Protein AF-A0A962TE41-F1 (afdb_monomer_lite)

Sequence (209 aa):
MGKATGTRRARGFAKTLLVVSLLAGAGLYFVIEHTVWKLAQQHRLEARQAVVTELVFESLYGVMRAGGGADVLHNTILRLEERLRDHSLYVVRGNALVEQYGDLAHSGHYRSEPEVSRALREGVGSTGWRADGLRRSVLPVRFRGDCLGCHTHAVAGEVAAVIVTEQHVKRPQHGLADSTLLIYLYCLPVASLLLYLAYRLGAARRGER

Foldseek 3Di:
DPPPPVVVVLVVVLVVLLVVLVVVLVVVLVVCCVPVLVVVCVVVVVVVVVVLVVVLVVQLVVCVVVVHDPVSSVVSQVVSCVVVVQKDKDKWFAPLCCVVPNTDPVRPVVCPPPQQVCCRPVVDKDWDADPPQKTKIKHFDFDDPVNCVPSVSHDGRHGGIIMIMIGRDDPPPDDPSVVVSCCSVPVSSVVSVVVSVVVVVVVVVVVVD

pLDDT: mean 76.05, std 13.17, range [40.72, 93.25]

Radius of gyration: 30.12 Å; chains: 1; bounding box: 68×37×86 Å

Secondary structure (DSSP, 8-state):
--SHHHHHHHHHHHHHHHHHHHHHHHHHHHHHHHHHHHHHHHHHHHHHHHHHHHHHHHHHHHHHHTT--HHHHHHHHHHHHHHTTTEEEEEEEPHHHHHHH---TTTGGGGGSHHHHHHHHH---EEEE-GGGEEEEEEEEE--GGGGGT-TT--TTSEEEEEEEEEE-PPP-SSSHHHHHHHHHHHHHHHHHHHHHHHHHHHHHTT--

Structure (mmCIF, N/CA/C/O backbone):
data_AF-A0A962TE41-F1
#
_entry.id   AF-A0A962TE41-F1
#
loop_
_atom_site.group_PDB
_atom_site.id
_atom_site.type_symbol
_atom_site.label_atom_id
_atom_site.label_alt_id
_atom_site.label_comp_id
_atom_site.label_asym_id
_atom_site.label_entity_id
_atom_site.label_seq_id
_atom_site.pdbx_PDB_ins_code
_atom_site.Cartn_x
_atom_site.Cartn_y
_atom_site.Cartn_z
_atom_site.occupancy
_atom_site.B_iso_or_equiv
_atom_site.auth_seq_id
_atom_site.auth_comp_id
_atom_site.auth_asym_id
_atom_site.auth_atom_id
_atom_site.pdbx_PDB_model_num
ATOM 1 N N . MET A 1 1 ? 47.603 3.654 -63.426 1.00 40.72 1 MET A N 1
ATOM 2 C CA . MET A 1 1 ? 46.846 2.637 -62.655 1.00 40.72 1 MET A CA 1
ATOM 3 C C . MET A 1 1 ? 47.025 2.896 -61.160 1.00 40.72 1 MET A C 1
ATOM 5 O O . MET A 1 1 ? 48.153 2.850 -60.706 1.00 40.72 1 MET A O 1
ATOM 9 N N . GLY A 1 2 ? 45.971 3.223 -60.397 1.00 44.12 2 GLY A N 1
ATOM 10 C CA . GLY A 1 2 ? 46.121 3.521 -58.952 1.00 44.12 2 GLY A CA 1
ATOM 11 C C . GLY A 1 2 ? 44.840 3.820 -58.152 1.00 44.12 2 GLY A C 1
ATOM 12 O O . GLY A 1 2 ? 44.886 3.884 -56.930 1.00 44.12 2 GLY A O 1
ATOM 13 N N . LYS A 1 3 ? 43.669 3.958 -58.796 1.00 45.56 3 LYS A N 1
ATOM 14 C CA . LYS A 1 3 ? 42.399 4.311 -58.118 1.00 45.56 3 LYS A CA 1
ATOM 15 C C . LYS A 1 3 ? 41.620 3.119 -57.519 1.00 45.56 3 LYS A C 1
ATOM 17 O O . LYS A 1 3 ? 40.664 3.322 -56.773 1.00 45.56 3 LYS A O 1
ATOM 22 N N . ALA A 1 4 ? 42.003 1.871 -57.810 1.00 45.00 4 ALA A N 1
ATOM 23 C CA . ALA A 1 4 ? 41.209 0.685 -57.450 1.00 45.00 4 ALA A CA 1
ATOM 24 C C . ALA A 1 4 ? 41.409 0.183 -56.002 1.00 45.00 4 ALA A C 1
ATOM 26 O O . ALA A 1 4 ? 40.532 -0.486 -55.454 1.00 45.00 4 ALA A O 1
ATOM 27 N N . THR A 1 5 ? 42.525 0.518 -55.349 1.00 46.53 5 THR A N 1
ATOM 28 C CA . THR A 1 5 ? 42.869 0.015 -54.004 1.00 46.53 5 THR A CA 1
ATOM 29 C C . THR A 1 5 ? 42.205 0.815 -52.877 1.00 46.53 5 THR A C 1
ATOM 31 O O . THR A 1 5 ? 41.786 0.233 -51.874 1.00 46.53 5 THR A O 1
ATOM 34 N N . GLY A 1 6 ? 42.000 2.125 -53.062 1.00 47.53 6 GLY A N 1
ATOM 35 C CA . GLY A 1 6 ? 41.346 2.990 -52.068 1.00 47.53 6 GLY A CA 1
ATOM 36 C C . GLY A 1 6 ? 39.865 2.660 -51.835 1.00 47.53 6 GLY A C 1
ATOM 37 O O . GLY A 1 6 ? 39.374 2.719 -50.708 1.00 47.53 6 GLY A O 1
ATOM 38 N N . THR A 1 7 ? 39.149 2.225 -52.876 1.00 52.66 7 THR A N 1
ATOM 39 C CA . THR A 1 7 ? 37.707 1.930 -52.791 1.00 52.66 7 THR A CA 1
ATOM 40 C C . THR A 1 7 ? 37.398 0.595 -52.104 1.00 52.66 7 THR A C 1
ATOM 42 O O . THR A 1 7 ? 36.365 0.488 -51.442 1.00 52.66 7 THR A O 1
ATOM 45 N N . ARG A 1 8 ? 38.285 -0.412 -52.193 1.00 53.31 8 ARG A N 1
ATOM 46 C CA . ARG A 1 8 ? 38.150 -1.680 -51.443 1.00 53.31 8 ARG A CA 1
ATOM 47 C C . ARG A 1 8 ? 38.417 -1.492 -49.950 1.00 53.31 8 ARG A C 1
ATOM 49 O O . ARG A 1 8 ? 37.643 -1.997 -49.139 1.00 53.31 8 ARG A O 1
ATOM 56 N N . ARG A 1 9 ? 39.442 -0.713 -49.587 1.00 56.84 9 ARG A N 1
ATOM 57 C CA . ARG A 1 9 ? 39.788 -0.427 -48.182 1.00 56.84 9 ARG A CA 1
ATOM 58 C C . ARG A 1 9 ? 38.701 0.407 -47.489 1.00 56.84 9 ARG A C 1
ATOM 60 O O . ARG A 1 9 ? 38.289 0.071 -46.385 1.00 56.84 9 ARG A O 1
ATOM 67 N N . ALA A 1 10 ? 38.140 1.398 -48.190 1.00 57.69 10 ALA A N 1
ATOM 68 C CA . ALA A 1 10 ? 37.010 2.197 -47.704 1.00 57.69 10 ALA A CA 1
ATOM 69 C C . ALA A 1 10 ? 35.702 1.391 -47.556 1.00 57.69 10 ALA A C 1
ATOM 71 O O . ALA A 1 10 ? 34.930 1.628 -46.632 1.00 57.69 10 ALA A O 1
ATOM 72 N N . ARG A 1 11 ? 35.444 0.411 -48.439 1.00 59.34 11 ARG A N 1
ATOM 73 C CA . ARG A 1 11 ? 34.283 -0.495 -48.325 1.00 59.34 11 ARG A CA 1
ATOM 74 C C . ARG A 1 11 ? 34.411 -1.472 -47.152 1.00 59.34 11 ARG A C 1
ATOM 76 O O . ARG A 1 11 ? 33.405 -1.750 -46.507 1.00 59.34 11 ARG A O 1
ATOM 83 N N . GLY A 1 12 ? 35.616 -1.974 -46.872 1.00 62.41 12 GLY A N 1
ATOM 84 C CA . GLY A 1 12 ? 35.883 -2.822 -45.704 1.00 62.41 12 GLY A CA 1
ATOM 85 C C . GLY A 1 12 ? 35.689 -2.067 -44.388 1.00 62.41 12 GLY A C 1
ATOM 86 O O . GLY A 1 12 ? 34.964 -2.537 -43.519 1.00 62.41 12 GLY A O 1
ATOM 87 N N . PHE A 1 13 ? 36.240 -0.853 -44.302 1.00 66.81 13 PHE A N 1
ATOM 88 C CA . PHE A 1 13 ? 36.135 0.003 -43.117 1.00 66.81 13 PHE A CA 1
ATOM 89 C C . PHE A 1 13 ? 34.692 0.455 -42.824 1.00 66.81 13 PHE A C 1
ATOM 91 O O . PHE A 1 13 ? 34.269 0.529 -41.672 1.00 66.81 13 PHE A O 1
ATOM 98 N N . ALA A 1 14 ? 33.899 0.704 -43.872 1.00 64.75 14 ALA A N 1
ATOM 99 C CA . ALA A 1 14 ? 32.483 1.040 -43.730 1.00 64.75 14 ALA A CA 1
ATOM 100 C C . ALA A 1 14 ? 31.652 -0.139 -43.202 1.00 64.75 14 ALA A C 1
ATOM 102 O O . ALA A 1 14 ? 30.803 0.048 -42.336 1.00 64.75 14 ALA A O 1
ATOM 103 N N . LYS A 1 15 ? 31.920 -1.362 -43.678 1.00 71.19 15 LYS A N 1
ATOM 104 C CA . LYS A 1 15 ? 31.248 -2.568 -43.172 1.00 71.19 15 LYS A CA 1
ATOM 105 C C . LYS A 1 15 ? 31.574 -2.817 -41.700 1.00 71.19 15 LYS A C 1
ATOM 107 O O . LYS A 1 15 ? 30.668 -3.122 -40.934 1.00 71.19 15 LYS A O 1
ATOM 112 N N . THR A 1 16 ? 32.831 -2.641 -41.292 1.00 73.31 16 THR A N 1
ATOM 113 C CA . THR A 1 16 ? 33.228 -2.809 -39.887 1.00 73.31 16 THR A CA 1
ATOM 114 C C . THR A 1 16 ? 32.598 -1.756 -38.980 1.00 73.31 16 THR A C 1
ATOM 116 O O . THR A 1 16 ? 32.091 -2.113 -37.925 1.00 73.31 16 THR A O 1
ATOM 119 N N . LEU A 1 17 ? 32.547 -0.485 -39.399 1.00 74.69 17 LEU A N 1
ATOM 120 C CA . LEU A 1 17 ? 31.883 0.579 -38.632 1.00 74.69 17 LEU A CA 1
ATOM 121 C C . LEU A 1 17 ? 30.385 0.315 -38.438 1.00 74.69 17 LEU A C 1
ATOM 123 O O . LEU A 1 17 ? 29.861 0.506 -37.343 1.00 74.69 17 LEU A O 1
ATOM 127 N N . LEU A 1 18 ? 29.708 -0.151 -39.488 1.00 72.62 18 LEU A N 1
ATOM 128 C CA . LEU A 1 18 ? 28.274 -0.428 -39.448 1.00 72.62 18 LEU A CA 1
ATOM 129 C C . LEU A 1 18 ? 27.972 -1.617 -38.520 1.00 72.62 18 LEU A C 1
ATOM 131 O O . LEU A 1 18 ? 27.087 -1.522 -37.674 1.00 72.62 18 LEU A O 1
ATOM 135 N N . VAL A 1 19 ? 28.762 -2.694 -38.604 1.00 76.06 19 VAL A N 1
ATOM 136 C CA . VAL A 1 19 ? 28.629 -3.867 -37.721 1.00 76.06 19 VAL A CA 1
ATOM 137 C C . VAL A 1 19 ? 28.934 -3.516 -36.263 1.00 76.06 19 VAL A C 1
ATOM 139 O O . VAL A 1 19 ? 28.179 -3.905 -35.378 1.00 76.06 19 VAL A O 1
ATOM 142 N N . VAL A 1 20 ? 29.991 -2.741 -35.997 1.00 77.88 20 VAL A N 1
ATOM 143 C CA . VAL A 1 20 ? 30.341 -2.305 -34.634 1.00 77.88 20 VAL A CA 1
ATOM 144 C C . VAL A 1 20 ? 29.239 -1.432 -34.033 1.00 77.88 20 VAL A C 1
ATOM 146 O O . VAL A 1 20 ? 28.875 -1.631 -32.878 1.00 77.88 20 VAL A O 1
ATOM 149 N N . SER A 1 21 ? 28.652 -0.518 -34.811 1.00 74.12 21 SER A N 1
ATOM 150 C CA . SER A 1 21 ? 27.530 0.306 -34.347 1.00 74.12 21 SER A CA 1
ATOM 151 C C . SER A 1 21 ? 26.280 -0.526 -34.041 1.00 74.12 21 SER A C 1
ATOM 153 O O . SER A 1 21 ? 25.578 -0.229 -33.077 1.00 74.12 21 SER A O 1
ATOM 155 N N . LEU A 1 22 ? 26.006 -1.565 -34.836 1.00 75.38 22 LEU A N 1
ATOM 156 C CA . LEU A 1 22 ? 24.888 -2.489 -34.618 1.00 75.38 22 LEU A CA 1
ATOM 157 C C . LEU A 1 22 ? 25.083 -3.317 -33.342 1.00 75.38 22 LEU A C 1
ATOM 159 O O . LEU A 1 22 ? 24.166 -3.423 -32.531 1.00 75.38 22 LEU A O 1
ATOM 163 N N . LEU A 1 23 ? 26.290 -3.848 -33.132 1.00 76.62 23 LEU A N 1
ATOM 164 C CA . LEU A 1 23 ? 26.637 -4.609 -31.930 1.00 76.62 23 LEU A CA 1
ATOM 165 C C . LEU A 1 23 ? 26.624 -3.734 -30.672 1.00 76.62 23 LEU A C 1
ATOM 167 O O . LEU A 1 23 ? 26.103 -4.158 -29.644 1.00 76.62 23 LEU A O 1
ATOM 171 N N . ALA A 1 24 ? 27.137 -2.504 -30.754 1.00 75.44 24 ALA A N 1
ATOM 172 C CA . ALA A 1 24 ? 27.083 -1.549 -29.652 1.00 75.44 24 ALA A CA 1
ATOM 173 C C . ALA A 1 24 ? 25.634 -1.177 -29.293 1.00 75.44 24 ALA A C 1
ATOM 175 O O . ALA A 1 24 ? 25.290 -1.133 -28.114 1.00 75.44 24 ALA A O 1
ATOM 176 N N . GLY A 1 25 ? 24.769 -0.979 -30.296 1.00 73.75 25 GLY A N 1
ATOM 177 C CA . GLY A 1 25 ? 23.338 -0.743 -30.089 1.00 73.75 25 GLY A CA 1
ATOM 178 C C . GLY A 1 25 ? 22.631 -1.930 -29.430 1.00 73.75 25 GLY A C 1
ATOM 179 O O . GLY A 1 25 ? 21.900 -1.743 -28.460 1.00 73.75 25 GLY A O 1
ATOM 180 N N . ALA A 1 26 ? 22.898 -3.155 -29.896 1.00 74.00 26 ALA A N 1
ATOM 181 C CA . ALA A 1 26 ? 22.327 -4.375 -29.322 1.00 74.00 26 ALA A CA 1
ATOM 182 C C . ALA A 1 26 ? 22.797 -4.625 -27.876 1.00 74.00 26 ALA A C 1
ATOM 184 O O . ALA A 1 26 ? 21.997 -4.985 -27.015 1.00 74.00 26 ALA A O 1
ATOM 185 N N . GLY A 1 27 ? 24.081 -4.390 -27.588 1.00 75.38 27 GLY A N 1
ATOM 186 C CA . GLY A 1 27 ? 24.627 -4.502 -26.236 1.00 75.38 27 GLY A CA 1
ATOM 187 C C . GLY A 1 27 ? 24.028 -3.468 -25.281 1.00 75.38 27 GLY A C 1
ATOM 188 O O . GLY A 1 27 ? 23.599 -3.817 -24.183 1.00 75.38 27 GLY A O 1
ATOM 189 N N . LEU A 1 28 ? 23.931 -2.208 -25.716 1.00 71.56 28 LEU A N 1
ATOM 190 C CA . LEU A 1 28 ? 23.313 -1.146 -24.922 1.00 71.56 28 LEU A CA 1
ATOM 191 C C . LEU A 1 28 ? 21.826 -1.428 -24.664 1.00 71.56 28 LEU A C 1
ATOM 193 O O . LEU A 1 28 ? 21.359 -1.225 -23.546 1.00 71.56 28 LEU A O 1
ATOM 197 N N . TYR A 1 29 ? 21.104 -1.952 -25.660 1.00 72.38 29 TYR A N 1
ATOM 198 C CA . TYR A 1 29 ? 19.720 -2.399 -25.500 1.00 72.38 29 TYR A CA 1
ATOM 199 C C . TYR A 1 29 ? 19.590 -3.444 -24.394 1.00 72.38 29 TYR A C 1
ATOM 201 O O . TYR A 1 29 ? 18.790 -3.259 -23.480 1.00 72.38 29 TYR A O 1
ATOM 209 N N . PHE A 1 30 ? 20.414 -4.493 -24.434 1.00 73.06 30 PHE A N 1
ATOM 210 C CA . PHE A 1 30 ? 20.352 -5.567 -23.447 1.00 73.06 30 PHE A CA 1
ATOM 211 C C . PHE A 1 30 ? 20.626 -5.051 -22.028 1.00 73.06 30 PHE A C 1
ATOM 213 O O . PHE A 1 30 ? 19.952 -5.433 -21.072 1.00 73.06 30 PHE A O 1
ATOM 220 N N . VAL A 1 31 ? 21.582 -4.126 -21.888 1.00 72.50 31 VAL A N 1
ATOM 221 C CA . VAL A 1 31 ? 21.878 -3.483 -20.603 1.00 72.50 31 VAL A CA 1
ATOM 222 C C . VAL A 1 31 ? 20.685 -2.657 -20.123 1.00 72.50 31 VAL A C 1
ATOM 224 O O . VAL A 1 31 ? 20.253 -2.850 -18.987 1.00 72.50 31 VAL A O 1
ATOM 227 N N . ILE A 1 32 ? 20.127 -1.783 -20.968 1.00 67.50 32 ILE A N 1
ATOM 228 C CA . ILE A 1 32 ? 18.990 -0.914 -20.624 1.00 67.50 32 ILE A CA 1
ATOM 229 C C . ILE A 1 32 ? 17.763 -1.748 -20.258 1.00 67.50 32 ILE A C 1
ATOM 231 O O . ILE A 1 32 ? 17.154 -1.506 -19.218 1.00 67.50 32 ILE A O 1
ATOM 235 N N . GLU A 1 33 ? 17.420 -2.750 -21.066 1.00 66.06 33 GLU A N 1
ATOM 236 C CA . GLU A 1 33 ? 16.305 -3.650 -20.788 1.00 66.06 33 GLU A CA 1
ATOM 237 C C . GLU A 1 33 ? 16.501 -4.338 -19.434 1.00 66.06 33 GLU A C 1
ATOM 239 O O . GLU A 1 33 ? 15.595 -4.343 -18.610 1.00 66.06 33 GLU A O 1
ATOM 244 N N . HIS A 1 34 ? 17.696 -4.848 -19.138 1.00 66.75 34 HIS A N 1
ATOM 245 C CA . HIS A 1 34 ? 17.905 -5.595 -17.903 1.00 66.75 34 HIS A CA 1
ATOM 246 C C . HIS A 1 34 ? 17.977 -4.720 -16.641 1.00 66.75 34 HIS A C 1
ATOM 248 O O . HIS A 1 34 ? 17.515 -5.139 -15.576 1.00 66.75 34 HIS A O 1
ATOM 254 N N . THR A 1 35 ? 18.562 -3.521 -16.727 1.00 61.75 35 THR A N 1
ATOM 255 C CA . THR A 1 35 ? 18.761 -2.637 -15.560 1.00 61.75 35 THR A CA 1
ATOM 256 C C . THR A 1 35 ? 17.615 -1.656 -15.362 1.00 61.75 35 THR A C 1
ATOM 258 O O . THR A 1 35 ? 17.072 -1.572 -14.259 1.00 61.75 35 THR A O 1
ATOM 261 N N . VAL A 1 36 ? 17.195 -0.947 -16.411 1.00 63.81 36 VAL A N 1
ATOM 262 C CA . VAL A 1 36 ? 16.147 0.078 -16.305 1.00 63.81 36 VAL A CA 1
ATOM 263 C C . VAL A 1 36 ? 14.784 -0.562 -16.060 1.00 63.81 36 VAL A C 1
ATOM 265 O O . VAL A 1 36 ? 14.004 -0.020 -15.281 1.00 63.81 36 VAL A O 1
ATOM 268 N N . TRP A 1 37 ? 14.494 -1.736 -16.632 1.00 61.25 37 TRP A N 1
ATOM 269 C CA . TRP A 1 37 ? 13.221 -2.425 -16.384 1.00 61.25 37 TRP A CA 1
ATOM 270 C C . TRP A 1 37 ? 13.064 -2.838 -14.921 1.00 61.25 37 TRP A C 1
ATOM 272 O O . TRP A 1 37 ? 12.020 -2.569 -14.328 1.00 61.25 37 TRP A O 1
ATOM 282 N N . LYS A 1 38 ? 14.108 -3.426 -14.319 1.00 61.81 38 LYS A N 1
ATOM 283 C CA . LYS A 1 38 ? 14.080 -3.838 -12.908 1.00 61.81 38 LYS A CA 1
ATOM 284 C C . LYS A 1 38 ? 13.863 -2.638 -11.991 1.00 61.81 38 LYS A C 1
ATOM 286 O O . LYS A 1 38 ? 12.942 -2.656 -11.177 1.00 61.81 38 LYS A O 1
ATOM 291 N N . LEU A 1 39 ? 14.648 -1.578 -12.180 1.00 60.59 39 LEU A N 1
ATOM 292 C CA . LEU A 1 39 ? 14.620 -0.407 -11.304 1.00 60.59 39 LEU A CA 1
ATOM 293 C C . LEU A 1 39 ? 13.343 0.433 -11.482 1.00 60.59 39 LEU A C 1
ATOM 295 O O . LEU A 1 39 ? 12.714 0.842 -10.506 1.00 60.59 39 LEU A O 1
ATOM 299 N N . ALA A 1 40 ? 12.913 0.664 -12.728 1.00 60.12 40 ALA A N 1
ATOM 300 C CA . ALA A 1 40 ? 11.731 1.477 -13.014 1.00 60.12 40 ALA A CA 1
ATOM 301 C C . ALA A 1 40 ? 10.423 0.774 -12.624 1.00 60.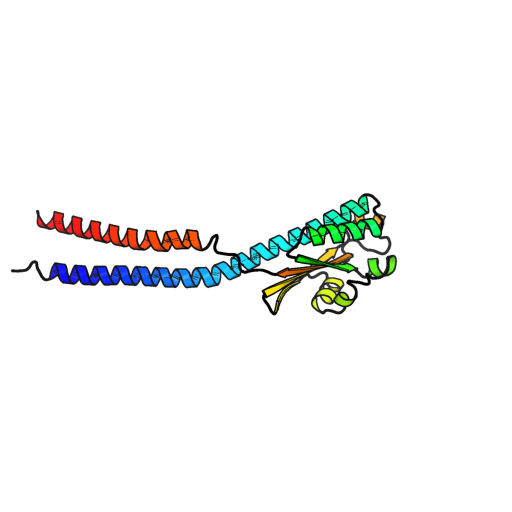12 40 ALA A C 1
ATOM 303 O O . ALA A 1 40 ? 9.473 1.447 -12.221 1.00 60.12 40 ALA A O 1
ATOM 304 N N . GLN A 1 41 ? 10.357 -0.560 -12.726 1.00 61.84 41 GLN A N 1
ATOM 305 C CA . GLN A 1 41 ? 9.224 -1.333 -12.213 1.00 61.84 41 GLN A CA 1
ATOM 306 C C . GLN A 1 41 ? 9.169 -1.269 -10.690 1.00 61.84 41 GLN A C 1
ATOM 308 O O . GLN A 1 41 ? 8.120 -0.935 -10.150 1.00 61.84 41 GLN A O 1
ATOM 313 N N . GLN A 1 42 ? 10.282 -1.523 -9.998 1.00 60.06 42 GLN A N 1
ATOM 314 C CA . GLN A 1 42 ? 10.316 -1.526 -8.533 1.00 60.06 42 GLN A CA 1
ATOM 315 C C . GLN A 1 42 ? 9.818 -0.196 -7.952 1.00 60.06 42 GLN A C 1
ATOM 317 O O . GLN A 1 42 ? 8.815 -0.187 -7.239 1.00 60.06 42 GLN A O 1
ATOM 322 N N . HIS A 1 43 ? 10.398 0.936 -8.360 1.00 59.69 43 HIS A N 1
ATOM 323 C CA . HIS A 1 43 ? 10.015 2.239 -7.805 1.00 59.69 43 HIS A CA 1
ATOM 324 C C . HIS A 1 43 ? 8.583 2.668 -8.151 1.00 59.69 43 HIS A C 1
ATOM 326 O O . HIS A 1 43 ? 7.856 3.166 -7.290 1.00 59.69 43 HIS A O 1
ATOM 332 N N . ARG A 1 44 ? 8.131 2.465 -9.399 1.00 61.03 44 ARG A N 1
ATOM 333 C CA . ARG A 1 44 ? 6.757 2.835 -9.793 1.00 61.03 44 ARG A CA 1
ATOM 334 C C . ARG A 1 44 ? 5.711 1.996 -9.075 1.00 61.03 44 ARG A C 1
ATOM 336 O O . ARG A 1 44 ? 4.627 2.494 -8.778 1.00 61.03 44 ARG A O 1
ATOM 343 N N . LEU A 1 45 ? 6.014 0.728 -8.826 1.00 61.56 45 LEU A N 1
ATOM 344 C CA . LEU A 1 45 ? 5.091 -0.184 -8.174 1.00 61.56 45 LEU A CA 1
ATOM 345 C C . LEU A 1 45 ? 5.078 0.010 -6.646 1.00 61.56 45 LEU A C 1
ATOM 347 O O . LEU A 1 45 ? 4.030 -0.169 -6.033 1.00 6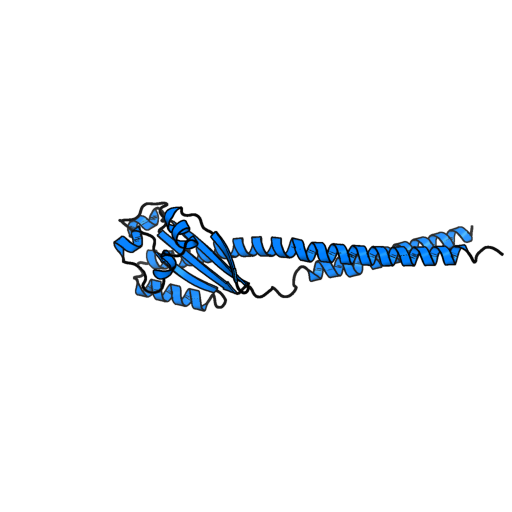1.56 45 LEU A O 1
ATOM 351 N N . GLU A 1 46 ? 6.196 0.379 -6.011 1.00 62.66 46 GLU A N 1
ATOM 352 C CA . GLU A 1 46 ? 6.245 0.774 -4.587 1.00 62.66 46 GLU A CA 1
ATOM 353 C C . GLU A 1 46 ? 5.409 2.029 -4.330 1.00 62.66 46 GLU A C 1
ATOM 355 O O . GLU A 1 46 ? 4.513 2.011 -3.487 1.00 62.66 46 GLU A O 1
ATOM 360 N N . ALA A 1 47 ? 5.623 3.081 -5.127 1.00 64.12 47 ALA A N 1
ATOM 361 C CA . ALA A 1 47 ? 4.873 4.327 -4.998 1.00 64.12 47 ALA A CA 1
ATOM 362 C C . ALA A 1 47 ? 3.364 4.118 -5.209 1.00 64.12 47 ALA A C 1
ATOM 364 O O . ALA A 1 47 ? 2.550 4.654 -4.461 1.00 64.12 47 ALA A O 1
ATOM 365 N N . ARG A 1 48 ? 2.970 3.298 -6.194 1.00 68.19 48 ARG A N 1
ATOM 366 C CA . ARG A 1 48 ? 1.552 2.991 -6.442 1.00 68.19 48 ARG A CA 1
ATOM 367 C C . ARG A 1 48 ? 0.889 2.262 -5.280 1.00 68.19 48 ARG A C 1
ATOM 369 O O . ARG A 1 48 ? -0.263 2.551 -4.987 1.00 68.19 48 ARG A O 1
ATOM 376 N N . GLN A 1 49 ? 1.581 1.335 -4.625 1.00 69.06 49 GLN A N 1
ATOM 377 C CA . GLN A 1 49 ? 0.972 0.561 -3.545 1.00 69.06 49 GLN A CA 1
ATOM 378 C C . GLN A 1 49 ? 0.802 1.363 -2.263 1.00 69.06 49 GLN A C 1
ATOM 380 O O . GLN A 1 49 ? -0.257 1.268 -1.656 1.00 69.06 49 GLN A O 1
ATOM 385 N N . ALA A 1 50 ? 1.773 2.207 -1.905 1.00 71.56 50 ALA A N 1
ATOM 386 C CA . ALA A 1 50 ? 1.597 3.141 -0.796 1.00 71.56 50 ALA A CA 1
ATOM 387 C C . ALA A 1 50 ? 0.363 4.038 -1.017 1.00 71.56 50 ALA A C 1
ATOM 389 O O . ALA A 1 50 ? -0.447 4.209 -0.113 1.00 71.56 50 ALA A O 1
ATOM 390 N N . VAL A 1 51 ? 0.165 4.522 -2.250 1.00 76.81 51 VAL A N 1
ATOM 391 C CA . VAL A 1 51 ? -1.018 5.312 -2.629 1.00 76.81 51 VAL A CA 1
ATOM 392 C C . VAL A 1 51 ? -2.314 4.497 -2.546 1.00 76.81 51 VAL A C 1
ATOM 394 O O . VAL A 1 51 ? -3.323 5.018 -2.083 1.00 76.81 51 VAL A O 1
ATOM 397 N N . VAL A 1 52 ? -2.314 3.228 -2.969 1.00 78.62 52 VAL A N 1
ATOM 398 C CA . VAL A 1 52 ? -3.499 2.355 -2.857 1.00 78.62 52 VAL A CA 1
ATOM 399 C C . VAL A 1 52 ? -3.852 2.098 -1.395 1.00 78.62 52 VAL A C 1
ATOM 401 O O . VAL A 1 52 ? -5.017 2.211 -1.028 1.00 78.62 52 VAL A O 1
ATOM 404 N N . THR A 1 53 ? -2.868 1.790 -0.552 1.00 75.75 53 THR A N 1
ATOM 405 C CA . THR A 1 53 ? -3.072 1.603 0.889 1.00 75.75 53 THR A CA 1
ATOM 406 C C . THR A 1 53 ? -3.638 2.859 1.537 1.00 75.75 53 THR A C 1
ATOM 408 O O . THR A 1 53 ? -4.604 2.760 2.292 1.00 75.75 53 THR A O 1
ATOM 411 N N . GLU A 1 54 ? -3.090 4.028 1.205 1.00 81.69 54 GLU A N 1
ATOM 412 C CA . GLU A 1 54 ? -3.594 5.308 1.703 1.00 81.69 54 GLU A CA 1
ATOM 413 C C . GLU A 1 54 ? -5.037 5.553 1.250 1.00 81.69 54 GLU A C 1
ATOM 415 O O . GLU A 1 54 ? -5.892 5.904 2.054 1.00 81.69 54 GLU A O 1
ATOM 420 N N . LEU A 1 55 ? -5.352 5.282 -0.020 1.00 85.00 55 LEU A N 1
ATOM 421 C CA . LEU A 1 55 ? -6.708 5.421 -0.551 1.00 85.00 55 LEU A CA 1
ATOM 422 C C . LEU A 1 55 ? -7.705 4.485 0.147 1.00 85.00 55 LEU A C 1
ATOM 424 O O . LEU A 1 55 ? -8.826 4.893 0.452 1.00 85.00 55 LEU A O 1
ATOM 428 N N . VAL A 1 56 ? -7.307 3.235 0.402 1.00 84.38 56 VAL A N 1
ATOM 429 C CA . VAL A 1 56 ? -8.114 2.274 1.166 1.00 84.38 56 VAL A CA 1
ATOM 430 C C . VAL A 1 56 ? -8.352 2.814 2.571 1.00 84.38 56 VAL A C 1
ATOM 432 O O . VAL A 1 56 ? -9.496 2.850 3.021 1.00 84.38 56 VAL A O 1
ATOM 435 N N . PHE A 1 57 ? -7.301 3.275 3.250 1.00 83.81 57 PHE A N 1
ATOM 436 C CA . PHE A 1 57 ? -7.426 3.836 4.587 1.00 83.81 57 PHE A CA 1
ATOM 437 C C . PHE A 1 57 ? -8.352 5.054 4.615 1.00 83.81 57 PHE A C 1
ATOM 439 O O . PHE A 1 57 ? -9.276 5.076 5.422 1.00 83.81 57 PHE A O 1
ATOM 446 N N . GLU A 1 58 ? -8.174 6.019 3.713 1.00 87.38 58 GLU A N 1
ATOM 447 C CA . GLU A 1 58 ? -9.020 7.213 3.631 1.00 87.38 58 GLU A CA 1
ATOM 448 C C . GLU A 1 58 ? -10.481 6.873 3.318 1.00 87.38 58 GLU A C 1
ATOM 450 O O . GLU A 1 58 ? -11.397 7.448 3.908 1.00 87.38 58 GLU A O 1
ATOM 455 N N . SER A 1 59 ? -10.729 5.880 2.459 1.00 88.31 59 SER A N 1
ATOM 456 C CA . SER A 1 59 ? -12.087 5.404 2.182 1.00 88.31 59 SER A CA 1
ATOM 457 C C . SER A 1 59 ? -12.746 4.807 3.427 1.00 88.31 59 SER A C 1
ATOM 459 O O . SER A 1 59 ? -13.910 5.095 3.708 1.00 88.31 59 SER A O 1
ATOM 461 N N . LEU A 1 60 ? -12.026 3.967 4.174 1.00 85.50 60 LEU A N 1
ATOM 462 C CA . LEU A 1 60 ? -12.537 3.356 5.403 1.00 85.50 60 LEU A CA 1
ATOM 463 C C . LEU A 1 60 ? -12.713 4.405 6.505 1.00 85.50 60 LEU A C 1
ATOM 465 O O . LEU A 1 60 ? -13.726 4.416 7.203 1.00 85.50 60 LEU A O 1
ATOM 469 N N . TYR A 1 61 ? -11.760 5.326 6.625 1.00 86.12 61 TYR A N 1
ATOM 470 C CA . TYR A 1 61 ? -11.809 6.442 7.556 1.00 86.12 61 TYR A CA 1
ATOM 471 C C . TYR A 1 61 ? -13.014 7.348 7.302 1.00 86.12 61 TYR A C 1
ATOM 473 O O . TYR A 1 61 ? -13.718 7.689 8.249 1.00 86.12 61 TYR A O 1
ATOM 481 N N . GLY A 1 62 ? -13.304 7.685 6.043 1.00 88.44 62 GLY A N 1
ATOM 482 C CA . GLY A 1 62 ? -14.478 8.477 5.679 1.00 88.44 62 GLY A CA 1
ATOM 483 C C . GLY A 1 62 ? -15.790 7.818 6.114 1.00 88.44 62 GLY A C 1
ATOM 484 O O . GLY A 1 62 ? -16.658 8.484 6.677 1.00 88.44 62 GLY A O 1
ATOM 485 N N . VAL A 1 63 ? -15.905 6.497 5.937 1.00 88.44 63 VAL A N 1
ATOM 486 C CA . VAL A 1 63 ? -17.064 5.719 6.407 1.00 88.44 63 VAL A CA 1
ATOM 487 C C . VAL A 1 63 ? -17.178 5.753 7.932 1.00 88.44 63 VAL A C 1
ATOM 489 O O . VAL A 1 63 ? -18.260 6.011 8.455 1.00 88.44 63 VAL A O 1
ATOM 492 N N . MET A 1 64 ? -16.073 5.543 8.651 1.00 85.75 64 MET A N 1
ATOM 493 C CA . MET A 1 64 ? -16.063 5.580 10.119 1.00 85.75 64 MET A CA 1
ATOM 494 C C . MET A 1 64 ? -16.400 6.974 10.659 1.00 85.75 64 MET A C 1
ATOM 496 O O . MET A 1 64 ? -17.196 7.099 11.584 1.00 85.75 64 MET A O 1
ATOM 500 N N . ARG A 1 65 ? -15.860 8.036 10.047 1.00 85.31 65 ARG A N 1
ATOM 501 C CA . ARG A 1 65 ? -16.140 9.427 10.433 1.00 85.31 65 ARG A CA 1
ATOM 502 C C . ARG A 1 65 ? -17.602 9.816 10.199 1.00 85.31 65 ARG A C 1
ATOM 504 O O . ARG A 1 65 ? -18.127 10.650 10.928 1.00 85.31 65 ARG A O 1
ATOM 511 N N . ALA A 1 66 ? -18.266 9.192 9.227 1.00 87.31 66 ALA A N 1
ATOM 512 C CA . ALA A 1 66 ? -19.704 9.331 9.007 1.00 87.31 66 ALA A CA 1
ATOM 513 C C . ALA A 1 66 ? -20.565 8.510 9.994 1.00 87.31 66 ALA A C 1
ATOM 515 O O . ALA A 1 66 ? -21.788 8.513 9.877 1.00 87.31 66 ALA A O 1
ATOM 516 N N . GLY A 1 67 ? -19.953 7.801 10.951 1.00 83.44 67 GLY A N 1
ATOM 517 C CA . GLY A 1 67 ? -20.652 6.941 11.910 1.00 83.44 67 GLY A CA 1
ATOM 518 C C . GLY A 1 67 ? -21.023 5.564 11.354 1.00 83.44 67 GLY A C 1
ATOM 519 O O . GLY A 1 67 ? -21.912 4.904 11.887 1.00 83.44 67 GLY A O 1
ATOM 520 N N . GLY A 1 68 ? -20.379 5.121 10.269 1.00 82.69 68 GLY A N 1
ATOM 521 C CA . GLY A 1 68 ? -20.620 3.808 9.679 1.00 82.69 68 GLY A CA 1
ATOM 522 C C . GLY A 1 68 ? -20.246 2.669 10.632 1.00 82.69 68 GLY A C 1
ATOM 523 O O . GLY A 1 68 ? -19.112 2.587 11.099 1.00 82.69 68 GLY A O 1
ATOM 524 N N . GLY A 1 69 ? -21.199 1.771 10.891 1.00 80.31 69 GLY A N 1
ATOM 525 C CA . GLY A 1 69 ? -20.982 0.563 11.692 1.00 80.31 69 GLY A CA 1
ATOM 526 C C . GLY A 1 69 ? -20.180 -0.526 10.964 1.00 80.31 69 GLY A C 1
ATOM 527 O O . GLY A 1 69 ? -19.791 -0.379 9.802 1.00 80.31 69 GLY A O 1
ATOM 528 N N . ALA A 1 70 ? -19.972 -1.659 11.644 1.00 78.25 70 ALA A N 1
ATOM 529 C CA . ALA A 1 70 ? -19.166 -2.780 11.149 1.00 78.25 70 ALA A CA 1
ATOM 530 C C . ALA A 1 70 ? -19.618 -3.305 9.772 1.00 78.25 70 ALA A C 1
ATOM 532 O O . ALA A 1 70 ? -18.776 -3.557 8.910 1.00 78.25 70 ALA A O 1
ATOM 533 N N . ASP A 1 71 ? -20.929 -3.392 9.531 1.00 81.25 71 ASP A N 1
ATOM 534 C CA . ASP A 1 71 ? -21.486 -3.886 8.264 1.00 81.25 71 ASP A CA 1
ATOM 535 C C . ASP A 1 71 ? -21.190 -2.943 7.092 1.00 81.25 71 ASP A C 1
ATOM 537 O O . ASP A 1 71 ? -20.872 -3.373 5.982 1.00 81.25 71 ASP A O 1
ATOM 541 N N . VAL A 1 72 ? -21.253 -1.629 7.333 1.00 84.81 72 VAL A N 1
ATOM 542 C CA . VAL A 1 72 ? -20.952 -0.612 6.314 1.00 84.81 72 VAL A CA 1
ATOM 543 C C . VAL A 1 72 ? -19.467 -0.647 5.966 1.00 84.81 72 VAL A C 1
ATOM 545 O O . VAL A 1 72 ? -19.101 -0.562 4.789 1.00 84.81 72 VAL A O 1
ATOM 548 N N . LEU A 1 73 ? -18.611 -0.824 6.975 1.00 82.19 73 LEU A N 1
ATOM 549 C CA . LEU A 1 73 ? -17.173 -0.966 6.787 1.00 82.19 73 LEU A CA 1
ATOM 550 C C . LEU A 1 73 ? -16.843 -2.228 5.979 1.00 82.19 73 LEU A C 1
ATOM 552 O O . LEU A 1 73 ? -16.114 -2.148 4.992 1.00 82.19 73 LEU A O 1
ATOM 556 N N . HIS A 1 74 ? -17.442 -3.369 6.333 1.00 81.00 74 HIS A N 1
ATOM 557 C CA . HIS A 1 74 ? -17.245 -4.633 5.625 1.00 81.00 74 HIS A CA 1
ATOM 558 C C . HIS A 1 74 ? -17.680 -4.545 4.153 1.00 81.00 74 HIS A C 1
ATOM 560 O O . HIS A 1 74 ? -16.903 -4.859 3.255 1.00 81.00 74 HIS A O 1
ATOM 566 N N . ASN A 1 75 ? -18.866 -3.993 3.884 1.00 84.25 75 ASN A N 1
ATOM 567 C CA . ASN A 1 75 ? -19.353 -3.768 2.518 1.00 84.25 75 ASN A CA 1
ATOM 568 C C . ASN A 1 75 ? -18.500 -2.769 1.719 1.00 84.25 75 ASN A C 1
ATOM 570 O O . ASN A 1 75 ? -18.539 -2.747 0.488 1.00 84.25 75 ASN A O 1
ATOM 574 N N . THR A 1 76 ? -17.765 -1.888 2.395 1.00 86.19 76 THR A N 1
ATOM 575 C CA . THR A 1 76 ? -16.826 -0.971 1.737 1.00 86.19 76 T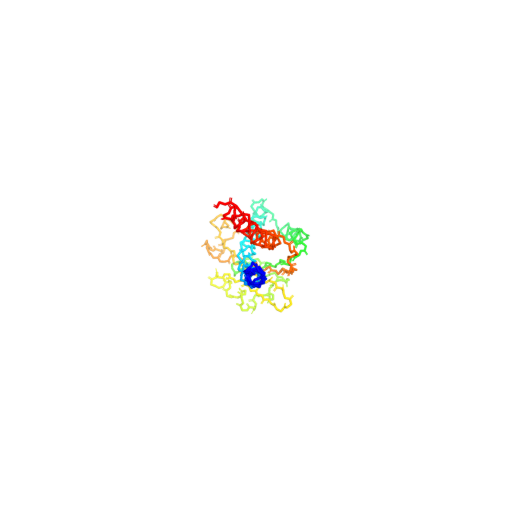HR A CA 1
ATOM 576 C C . THR A 1 76 ? -15.554 -1.706 1.330 1.00 86.19 76 THR A C 1
ATOM 578 O O . THR A 1 76 ? -15.104 -1.526 0.202 1.00 86.19 76 THR A O 1
ATOM 581 N N . ILE A 1 77 ? -15.027 -2.585 2.190 1.00 82.44 77 ILE A N 1
ATOM 582 C CA . ILE A 1 77 ? -13.875 -3.444 1.874 1.00 82.44 77 ILE A CA 1
ATOM 583 C C . ILE A 1 77 ? -14.186 -4.334 0.664 1.00 82.44 77 ILE A C 1
ATOM 585 O O . ILE A 1 77 ? -13.437 -4.299 -0.308 1.00 82.44 77 ILE A O 1
ATOM 589 N N . LEU A 1 78 ? -15.336 -5.019 0.656 1.00 82.50 78 LEU A N 1
ATOM 590 C CA . LEU A 1 78 ? -15.747 -5.871 -0.471 1.00 82.50 78 LEU A CA 1
ATOM 591 C C . LEU A 1 78 ? -15.842 -5.093 -1.796 1.00 82.50 78 LEU A C 1
ATOM 593 O O . LEU A 1 78 ? -15.403 -5.563 -2.843 1.00 82.50 78 LEU A O 1
ATOM 597 N N . ARG A 1 79 ? -16.364 -3.859 -1.763 1.00 85.25 79 ARG A N 1
ATOM 598 C CA . ARG A 1 79 ? -16.424 -2.990 -2.954 1.00 85.25 79 ARG A CA 1
ATOM 599 C C . ARG A 1 79 ? -15.048 -2.514 -3.417 1.00 85.25 79 ARG A C 1
ATOM 601 O O . ARG A 1 79 ? -14.850 -2.295 -4.613 1.00 85.25 79 ARG A O 1
ATOM 608 N N . LEU A 1 80 ? -14.114 -2.305 -2.491 1.00 83.38 80 LEU A N 1
ATOM 609 C CA . LEU A 1 80 ? -12.732 -1.958 -2.822 1.00 83.38 80 LEU A CA 1
ATOM 610 C C . LEU A 1 80 ? -12.023 -3.146 -3.479 1.00 83.38 80 LEU A C 1
ATOM 612 O O . LEU A 1 80 ? -11.393 -2.953 -4.515 1.00 83.38 80 LEU A O 1
ATOM 616 N N . GLU A 1 81 ? -12.191 -4.356 -2.945 1.00 78.56 81 GLU A N 1
ATOM 617 C CA . GLU A 1 81 ? -11.681 -5.598 -3.541 1.00 78.56 81 GLU A CA 1
ATOM 618 C C . GLU A 1 81 ? -12.213 -5.804 -4.965 1.00 78.56 81 GLU A C 1
ATOM 620 O O . GLU A 1 81 ? -11.435 -6.015 -5.893 1.00 78.56 81 GLU A O 1
ATOM 625 N N . GLU A 1 82 ? -13.522 -5.639 -5.181 1.00 82.44 82 GLU A N 1
ATOM 626 C CA . GLU A 1 82 ? -14.131 -5.798 -6.507 1.00 82.44 82 GLU A CA 1
ATOM 627 C C . GLU A 1 82 ? -13.590 -4.785 -7.533 1.00 82.44 82 GLU A C 1
ATOM 629 O O . GLU A 1 82 ? -13.379 -5.105 -8.706 1.00 82.44 82 GLU A O 1
ATOM 634 N N . ARG A 1 83 ? -13.326 -3.544 -7.110 1.00 82.44 83 ARG A N 1
ATOM 635 C CA . ARG A 1 83 ? -12.745 -2.523 -7.997 1.00 82.44 83 ARG A CA 1
ATOM 636 C C . ARG A 1 83 ? -11.269 -2.750 -8.269 1.00 82.44 83 ARG A C 1
ATOM 638 O O . ARG A 1 83 ? -10.794 -2.425 -9.358 1.00 82.44 83 ARG A O 1
ATOM 645 N N . LEU A 1 84 ? -10.554 -3.325 -7.313 1.00 75.38 84 LEU A N 1
ATOM 646 C CA . LEU A 1 84 ? -9.142 -3.650 -7.414 1.00 75.38 84 LEU A CA 1
ATOM 647 C C . LEU A 1 84 ? -8.938 -5.067 -7.976 1.00 75.38 84 LEU A C 1
ATOM 649 O O . LEU A 1 84 ? -8.077 -5.771 -7.485 1.00 75.38 84 LEU A O 1
ATOM 653 N N . ARG A 1 85 ? -9.668 -5.470 -9.031 1.00 67.50 85 ARG A N 1
ATOM 654 C CA . ARG A 1 85 ? -9.718 -6.837 -9.618 1.00 67.50 85 ARG A CA 1
ATOM 655 C C . ARG A 1 85 ? -8.405 -7.638 -9.718 1.00 67.50 85 ARG A C 1
ATOM 657 O O . ARG A 1 85 ? -8.457 -8.861 -9.692 1.00 67.50 85 ARG A O 1
ATOM 664 N N . ASP A 1 86 ? -7.255 -6.978 -9.856 1.00 74.88 86 ASP A N 1
ATOM 665 C CA . ASP A 1 86 ? -5.929 -7.622 -9.929 1.00 74.88 86 ASP A CA 1
ATOM 666 C C . ASP A 1 86 ? -5.158 -7.635 -8.588 1.00 74.88 86 ASP A C 1
ATOM 668 O O . ASP A 1 86 ? -3.977 -7.992 -8.552 1.00 74.88 86 ASP A O 1
ATOM 672 N N . HIS A 1 87 ? -5.792 -7.198 -7.498 1.00 75.56 87 HIS A N 1
ATOM 673 C CA . HIS A 1 87 ? -5.231 -7.100 -6.156 1.00 75.56 87 HIS A CA 1
ATOM 674 C C . HIS A 1 87 ? -6.157 -7.789 -5.152 1.00 75.56 87 HIS A C 1
ATOM 676 O O . HIS A 1 87 ? -7.338 -7.474 -5.057 1.00 75.56 87 HIS A O 1
ATOM 682 N N . SER A 1 88 ? -5.596 -8.682 -4.346 1.00 83.12 88 SER A N 1
ATOM 683 C CA . SER A 1 88 ? -6.237 -9.125 -3.109 1.00 83.12 88 SER A CA 1
ATOM 684 C C . SER A 1 88 ? -5.874 -8.150 -1.994 1.00 83.12 88 SER A C 1
ATOM 686 O O . SER A 1 88 ? -4.716 -7.732 -1.892 1.00 83.12 88 SER A O 1
ATOM 688 N N . LEU A 1 89 ? -6.858 -7.770 -1.185 1.00 84.56 89 LEU A N 1
ATOM 689 C CA . LEU A 1 89 ? -6.711 -6.842 -0.071 1.00 84.56 89 LEU A CA 1
ATOM 690 C C . LEU A 1 89 ? -7.108 -7.570 1.210 1.00 84.56 89 LEU A C 1
ATOM 692 O O . LEU A 1 89 ? -8.184 -8.139 1.289 1.00 84.56 89 LEU A O 1
ATOM 696 N N . TYR A 1 90 ? -6.264 -7.518 2.232 1.00 87.19 90 TYR A N 1
ATOM 697 C CA . TYR A 1 90 ? -6.586 -8.061 3.544 1.00 87.19 90 TYR A CA 1
ATOM 698 C C . TYR A 1 90 ? -6.241 -7.029 4.607 1.00 87.19 90 TYR A C 1
ATOM 700 O O . TYR A 1 90 ? -5.152 -6.455 4.604 1.00 87.19 90 TYR A O 1
ATOM 708 N N . VAL A 1 91 ? -7.160 -6.793 5.537 1.00 88.12 91 VAL A N 1
ATOM 709 C CA . VAL A 1 91 ? -6.944 -5.875 6.658 1.00 88.12 91 VAL A CA 1
ATOM 710 C C . VAL A 1 91 ? -6.782 -6.697 7.927 1.00 88.12 91 VAL A C 1
ATOM 712 O O . VAL A 1 91 ? -7.702 -7.402 8.328 1.00 88.12 91 VAL A O 1
ATOM 715 N N . VAL A 1 92 ? -5.620 -6.610 8.566 1.00 91.06 92 VAL A N 1
ATOM 716 C CA . VAL A 1 92 ? -5.311 -7.278 9.837 1.00 91.06 92 VAL A CA 1
ATOM 717 C C . VAL A 1 92 ? -5.370 -6.239 10.952 1.00 91.06 92 VAL A C 1
ATOM 719 O O . VAL A 1 92 ? -4.653 -5.241 10.904 1.00 91.06 92 VAL A O 1
ATOM 722 N N . ARG A 1 93 ? -6.227 -6.439 11.957 1.00 91.00 93 ARG A N 1
ATOM 723 C CA . ARG A 1 93 ? -6.417 -5.467 13.047 1.00 91.00 93 ARG A CA 1
ATOM 724 C C . ARG A 1 93 ? -5.191 -5.389 13.963 1.00 91.00 93 ARG A C 1
ATOM 726 O O . ARG A 1 93 ? -4.561 -6.397 14.280 1.00 91.00 93 ARG A O 1
ATOM 733 N N . GLY A 1 94 ? -4.854 -4.183 14.407 1.00 91.69 94 GLY A N 1
ATOM 734 C CA . GLY A 1 94 ? -3.871 -3.924 15.461 1.00 91.69 94 GLY A CA 1
ATOM 735 C C . GLY A 1 94 ? -4.365 -4.375 16.837 1.00 91.69 94 GLY A C 1
ATOM 736 O O . GLY A 1 94 ? -5.542 -4.693 16.995 1.00 91.69 94 GLY A O 1
ATOM 737 N N . ASN A 1 95 ? -3.474 -4.402 17.834 1.00 90.56 95 ASN A N 1
ATOM 738 C CA . ASN A 1 95 ? -3.809 -4.854 19.194 1.00 90.56 95 ASN A CA 1
ATOM 739 C C . ASN A 1 95 ? -4.988 -4.070 19.788 1.00 90.56 95 ASN A C 1
ATOM 741 O O . ASN A 1 95 ? -5.987 -4.684 20.146 1.00 90.56 95 ASN A O 1
ATOM 745 N N . ALA A 1 96 ? -4.931 -2.733 19.777 1.00 89.62 96 ALA A N 1
ATOM 746 C CA . ALA A 1 96 ? -5.996 -1.889 20.323 1.00 89.62 96 ALA A CA 1
ATOM 747 C C . ALA A 1 96 ? -7.377 -2.153 19.688 1.00 89.62 96 ALA A C 1
ATOM 749 O O . ALA A 1 96 ? -8.404 -2.130 20.367 1.00 89.62 96 ALA A O 1
ATOM 750 N N . LEU A 1 97 ? -7.425 -2.448 18.381 1.00 88.62 97 LEU A N 1
ATOM 751 C CA . LEU A 1 97 ? -8.681 -2.805 17.710 1.00 88.62 97 LEU A CA 1
ATOM 752 C C . LEU A 1 97 ? -9.160 -4.209 18.076 1.00 88.62 97 LEU A C 1
ATOM 754 O O . LEU A 1 97 ? -10.366 -4.414 18.188 1.00 88.62 97 LEU A O 1
ATOM 758 N N . VAL A 1 98 ? -8.245 -5.167 18.241 1.00 89.56 98 VAL A N 1
ATOM 759 C CA . VAL A 1 98 ? -8.586 -6.527 18.679 1.00 89.56 98 VAL A CA 1
ATOM 760 C C . VAL A 1 98 ? -9.128 -6.509 20.107 1.00 89.56 98 VAL A C 1
ATOM 762 O O . VAL A 1 98 ? -10.118 -7.177 20.383 1.00 89.56 98 VAL A O 1
ATOM 765 N N . GLU A 1 99 ? -8.543 -5.709 20.995 1.00 88.56 99 GLU A N 1
ATOM 766 C CA . GLU A 1 99 ? -9.019 -5.551 22.372 1.00 88.56 99 GLU A CA 1
ATOM 767 C C . GLU A 1 99 ? -10.411 -4.911 22.432 1.00 88.56 99 GLU A C 1
ATOM 769 O O . GLU A 1 99 ? -11.265 -5.359 23.193 1.00 88.56 99 GLU A O 1
ATOM 774 N N . GLN A 1 100 ? -10.670 -3.892 21.606 1.00 85.81 100 GLN A N 1
ATOM 775 C CA . GLN A 1 100 ? -11.943 -3.169 21.632 1.00 85.81 100 GLN A CA 1
ATOM 776 C C . GLN A 1 100 ? -13.069 -3.869 20.848 1.00 85.81 100 GLN A C 1
ATOM 778 O O . GLN A 1 100 ? -14.231 -3.771 21.235 1.00 85.81 100 GLN A O 1
ATOM 783 N N . TYR A 1 101 ? -12.753 -4.552 19.743 1.00 84.44 101 TYR A N 1
ATOM 784 C CA . TYR A 1 101 ? -13.747 -5.049 18.778 1.00 84.44 101 TYR A CA 1
ATOM 785 C C . TYR A 1 101 ? -13.560 -6.514 18.367 1.00 84.44 101 TYR A C 1
ATOM 787 O O . TYR A 1 101 ? -14.271 -6.992 17.478 1.00 84.44 101 TYR A O 1
ATOM 795 N N . GLY A 1 102 ? -12.596 -7.221 18.957 1.00 84.62 102 GLY A N 1
ATOM 796 C CA . GLY A 1 102 ? -12.211 -8.568 18.546 1.00 84.62 102 GLY A CA 1
ATOM 797 C C . GLY A 1 102 ? -11.418 -8.599 17.236 1.00 84.62 102 GLY A C 1
ATOM 798 O O . GLY A 1 102 ? -11.299 -7.604 16.509 1.00 84.62 102 GLY A O 1
ATOM 799 N N . ASP A 1 103 ? -10.855 -9.763 16.920 1.00 83.19 103 ASP A N 1
ATOM 800 C CA . ASP A 1 103 ? -10.148 -9.976 15.656 1.00 83.19 103 ASP A CA 1
ATOM 801 C C . ASP A 1 103 ? -11.116 -10.299 14.502 1.00 83.19 103 ASP A C 1
ATOM 803 O O . ASP A 1 103 ? -12.272 -10.678 14.702 1.00 83.19 103 ASP A O 1
ATOM 807 N N . LEU A 1 104 ? -10.643 -10.135 13.269 1.00 78.31 104 LEU A N 1
ATOM 808 C CA . LEU A 1 104 ? -11.380 -10.474 12.057 1.00 78.31 104 LEU A CA 1
ATOM 809 C C . LEU A 1 104 ? -11.185 -11.955 11.721 1.00 78.31 104 LEU A C 1
ATOM 811 O O . LEU A 1 104 ? -10.069 -12.403 11.465 1.00 78.31 104 LEU A O 1
ATOM 815 N N . ALA A 1 105 ? -12.286 -12.705 11.628 1.00 73.12 105 ALA A N 1
ATOM 816 C CA . ALA A 1 105 ? -12.247 -14.146 11.355 1.00 73.12 105 ALA A CA 1
ATOM 817 C C . ALA A 1 105 ? -11.506 -14.514 10.051 1.00 73.12 105 ALA A C 1
ATOM 819 O O . ALA A 1 105 ? -10.832 -15.537 9.988 1.00 73.12 105 ALA A O 1
ATOM 820 N N . HIS A 1 106 ? -11.600 -13.675 9.015 1.00 72.69 106 HIS A N 1
ATOM 821 C CA . HIS A 1 106 ? -11.025 -13.947 7.694 1.00 72.69 106 HIS A CA 1
ATOM 822 C C . HIS A 1 106 ? -9.548 -13.550 7.564 1.00 72.69 106 HIS A C 1
ATOM 824 O O . HIS A 1 106 ? -8.851 -14.110 6.723 1.00 72.69 106 HIS A O 1
ATOM 830 N N . SER A 1 107 ? -9.042 -12.627 8.387 1.00 77.94 107 SER A N 1
ATOM 831 C CA . SER A 1 107 ? -7.676 -12.096 8.257 1.00 77.94 107 SER A CA 1
ATOM 832 C C . SER A 1 107 ? -6.789 -12.313 9.485 1.00 77.94 107 SER A C 1
ATOM 834 O O . SER A 1 107 ? -5.575 -12.128 9.390 1.00 77.94 107 SER A O 1
ATOM 836 N N . GLY A 1 108 ? -7.341 -12.782 10.608 1.00 76.19 108 GLY A N 1
ATOM 837 C CA . GLY A 1 108 ? -6.580 -13.048 11.833 1.00 76.19 108 GLY A CA 1
ATOM 838 C C . GLY A 1 108 ? -5.443 -14.060 11.645 1.00 76.19 108 GLY A C 1
ATOM 839 O O . GLY A 1 108 ? -4.393 -13.938 12.270 1.00 76.19 108 GLY A O 1
ATOM 840 N N . HIS A 1 109 ? -5.577 -15.012 10.715 1.00 83.06 109 HIS A N 1
ATOM 841 C CA . HIS A 1 109 ? -4.526 -15.999 10.436 1.00 83.06 109 HIS A CA 1
ATOM 842 C C . HIS A 1 109 ? -3.226 -15.361 9.901 1.00 83.06 109 HIS A C 1
ATOM 844 O O . HIS A 1 109 ? -2.129 -15.786 10.279 1.00 83.06 109 HIS A O 1
ATOM 850 N N . TYR A 1 110 ? -3.326 -14.278 9.117 1.00 87.56 110 TYR A N 1
ATOM 851 C CA . TYR A 1 110 ? -2.167 -13.539 8.600 1.00 87.56 110 TYR A CA 1
ATOM 852 C C . TYR A 1 110 ? -1.329 -12.896 9.710 1.00 87.56 110 TYR A C 1
ATOM 854 O O . TYR A 1 110 ? -0.147 -12.634 9.513 1.00 87.56 110 TYR A O 1
ATOM 862 N N . ARG A 1 111 ? -1.897 -12.682 10.904 1.00 89.81 111 ARG A N 1
ATOM 863 C CA . ARG A 1 111 ? -1.194 -12.106 12.059 1.00 89.81 111 ARG A CA 1
ATOM 864 C C . ARG A 1 111 ? 0.044 -12.906 12.471 1.00 89.81 111 ARG A C 1
ATOM 866 O O . ARG A 1 111 ? 1.012 -12.334 12.974 1.00 89.81 111 ARG A O 1
ATOM 873 N N . SER A 1 112 ? -0.008 -14.223 12.281 1.00 88.31 112 SER A N 1
ATOM 874 C CA . SER A 1 112 ? 1.080 -15.144 12.625 1.00 88.31 112 SER A CA 1
ATOM 875 C C . SER A 1 112 ? 2.244 -15.104 11.633 1.00 88.31 112 SER A C 1
ATOM 877 O O . SER A 1 112 ? 3.334 -15.586 11.938 1.00 88.31 112 SER A O 1
ATOM 879 N N . GLU A 1 113 ? 2.051 -14.499 10.461 1.00 91.56 113 GLU A N 1
ATOM 880 C CA . GLU A 1 113 ? 3.103 -14.417 9.463 1.00 91.56 113 GLU A CA 1
ATOM 881 C C . GLU A 1 113 ? 4.200 -13.428 9.886 1.00 91.56 113 GLU A C 1
ATOM 883 O O . GLU A 1 113 ? 3.889 -12.333 10.366 1.00 91.56 113 GLU A O 1
ATOM 888 N N . PRO A 1 114 ? 5.489 -13.743 9.656 1.00 91.56 114 PRO A N 1
ATOM 889 C CA . PRO A 1 114 ? 6.597 -12.917 10.138 1.00 91.56 114 PRO A CA 1
ATOM 890 C C . PRO A 1 114 ? 6.537 -11.454 9.680 1.00 91.56 114 PRO A C 1
ATOM 892 O O . PRO A 1 114 ? 6.780 -10.547 10.474 1.00 91.56 114 PRO A O 1
ATOM 895 N N . GLU A 1 115 ? 6.187 -11.217 8.412 1.00 91.69 115 GLU A N 1
ATOM 896 C CA . GLU A 1 115 ? 6.126 -9.878 7.808 1.00 91.69 115 GLU A CA 1
ATOM 897 C C . GLU A 1 115 ? 5.025 -9.018 8.441 1.00 91.69 115 GLU A C 1
ATOM 899 O O . GLU A 1 115 ? 5.268 -7.873 8.820 1.00 91.69 115 GLU A O 1
ATOM 904 N N . VAL A 1 116 ? 3.830 -9.593 8.607 1.00 93.25 116 VAL A N 1
ATOM 905 C CA . VAL A 1 116 ? 2.661 -8.932 9.206 1.00 93.25 116 VAL A CA 1
ATOM 906 C C . VAL A 1 116 ? 2.885 -8.704 10.694 1.00 93.25 116 VAL A C 1
ATOM 908 O O . VAL A 1 116 ? 2.657 -7.608 11.200 1.00 93.25 116 VAL A O 1
ATOM 911 N N . SER A 1 117 ? 3.393 -9.716 11.392 1.00 92.75 117 SER A N 1
ATOM 912 C CA . SER A 1 117 ? 3.706 -9.652 12.815 1.00 92.75 117 SER A CA 1
ATOM 913 C C . SER A 1 117 ? 4.745 -8.566 13.118 1.00 92.75 117 SER A C 1
ATOM 915 O O . SER A 1 117 ? 4.595 -7.802 14.073 1.00 92.75 117 SER A O 1
ATOM 917 N N . ARG A 1 118 ? 5.774 -8.438 12.269 1.00 93.12 118 ARG A N 1
ATOM 918 C CA . ARG A 1 118 ? 6.753 -7.349 12.351 1.00 93.12 118 ARG A CA 1
ATOM 919 C C . ARG A 1 118 ? 6.107 -5.991 12.090 1.00 93.12 118 ARG A C 1
ATOM 921 O O . ARG A 1 118 ? 6.320 -5.071 12.872 1.00 93.12 118 ARG A O 1
ATOM 928 N N . ALA A 1 119 ? 5.283 -5.868 11.048 1.00 92.69 119 ALA A N 1
ATOM 929 C CA . ALA A 1 119 ? 4.582 -4.622 10.746 1.00 92.69 119 ALA A CA 1
ATOM 930 C C . ALA A 1 119 ? 3.641 -4.186 11.882 1.00 92.69 119 ALA A C 1
ATOM 932 O O . ALA A 1 119 ? 3.558 -2.999 12.176 1.00 92.69 119 ALA A O 1
ATOM 933 N N . LEU A 1 120 ? 2.988 -5.127 12.568 1.00 92.81 120 LEU A N 1
ATOM 934 C CA . LEU A 1 120 ? 2.142 -4.846 13.730 1.00 92.81 120 LEU A CA 1
ATOM 935 C C . LEU A 1 120 ? 2.943 -4.348 14.941 1.00 92.81 120 LEU A C 1
ATOM 937 O O . LEU A 1 120 ? 2.497 -3.427 15.617 1.00 92.81 120 LEU A O 1
ATOM 941 N N . ARG A 1 121 ? 4.108 -4.947 15.225 1.00 91.56 121 ARG A N 1
ATOM 942 C CA . ARG A 1 121 ? 4.923 -4.595 16.403 1.00 91.56 121 ARG A CA 1
ATOM 943 C C . ARG A 1 121 ? 5.789 -3.358 16.197 1.00 91.56 121 ARG A C 1
ATOM 945 O O . ARG A 1 121 ? 5.845 -2.491 17.057 1.00 91.56 121 ARG A O 1
ATOM 952 N N . GLU A 1 122 ? 6.502 -3.310 15.080 1.00 91.44 122 GLU A N 1
ATOM 953 C CA . GLU A 1 122 ? 7.517 -2.287 14.803 1.00 91.44 122 GLU A CA 1
ATOM 954 C C . GLU A 1 122 ? 6.939 -1.141 13.963 1.00 91.44 122 GLU A C 1
ATOM 956 O O . GLU A 1 122 ? 7.526 -0.063 13.870 1.00 91.44 122 GLU A O 1
ATOM 961 N N . GLY A 1 123 ? 5.778 -1.351 13.331 1.00 88.38 123 GLY A N 1
ATOM 962 C CA . GLY A 1 123 ? 5.207 -0.380 12.404 1.00 88.38 123 GLY A CA 1
ATOM 963 C C . GLY A 1 123 ? 6.086 -0.159 11.1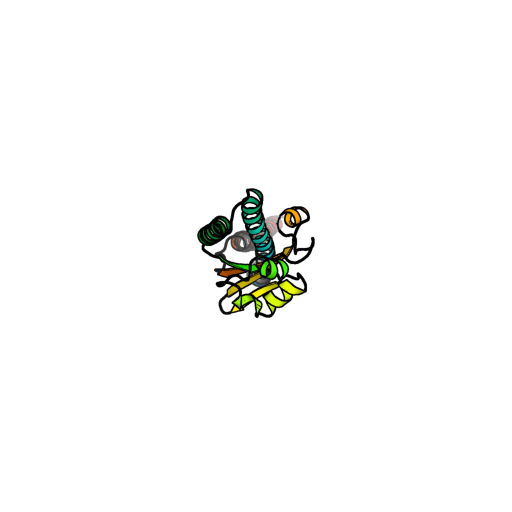71 1.00 88.38 123 GLY A C 1
ATOM 964 O O . GLY A 1 123 ? 6.052 0.926 10.586 1.00 88.38 123 GLY A O 1
ATOM 965 N N . VAL A 1 124 ? 6.864 -1.180 10.792 1.00 86.88 124 VAL A N 1
ATOM 966 C CA . VAL A 1 124 ? 7.720 -1.207 9.602 1.00 86.88 124 VAL A CA 1
ATOM 967 C C . VAL A 1 124 ? 7.046 -2.052 8.529 1.00 86.88 124 VAL A C 1
ATOM 969 O O . VAL A 1 124 ? 6.872 -3.261 8.690 1.00 86.88 124 VAL A O 1
ATOM 972 N N . GLY A 1 125 ? 6.663 -1.406 7.429 1.00 86.12 125 GLY A N 1
ATOM 973 C CA . GLY A 1 125 ? 6.120 -2.098 6.268 1.00 86.12 125 GLY A CA 1
ATOM 974 C C . GLY A 1 125 ? 7.193 -2.846 5.484 1.00 86.12 125 GLY A C 1
ATOM 975 O O . GLY A 1 125 ? 8.381 -2.531 5.548 1.00 86.12 125 GLY A O 1
ATOM 976 N N . SER A 1 126 ? 6.769 -3.835 4.710 1.00 86.69 126 SER A N 1
ATOM 977 C CA . SER A 1 126 ? 7.641 -4.546 3.783 1.00 86.69 126 SER A CA 1
ATOM 978 C C . SER A 1 126 ? 6.931 -4.829 2.481 1.00 86.69 126 SER A C 1
ATOM 980 O O . SER A 1 126 ? 5.743 -5.132 2.457 1.00 86.69 126 SER A O 1
ATOM 982 N N . THR A 1 127 ? 7.679 -4.753 1.391 1.00 83.56 127 THR A N 1
ATOM 983 C CA . THR A 1 127 ? 7.222 -5.162 0.069 1.00 83.56 127 THR A CA 1
ATOM 984 C C . THR A 1 127 ? 8.192 -6.197 -0.466 1.00 83.56 127 THR A C 1
ATOM 986 O O . THR A 1 127 ? 9.406 -6.011 -0.391 1.00 83.56 127 THR A O 1
ATOM 989 N N . GLY A 1 128 ? 7.659 -7.296 -0.980 1.00 79.25 128 GLY A N 1
ATOM 990 C CA . GLY A 1 128 ? 8.439 -8.426 -1.448 1.00 79.25 128 GLY A CA 1
ATOM 991 C C . GLY A 1 128 ? 7.792 -9.120 -2.635 1.00 79.25 128 GLY A C 1
ATOM 992 O O . GLY A 1 128 ? 6.640 -8.875 -3.000 1.00 79.25 128 GLY A O 1
ATOM 993 N N . TRP A 1 129 ? 8.567 -10.004 -3.248 1.00 79.50 129 TRP A N 1
ATOM 994 C CA . TRP A 1 129 ? 8.083 -10.919 -4.271 1.00 79.50 129 TRP A CA 1
ATOM 995 C C . TRP A 1 129 ? 7.927 -12.300 -3.649 1.00 79.50 129 TRP A C 1
ATOM 997 O O . TRP A 1 129 ? 8.844 -12.792 -2.992 1.00 79.50 129 TRP A O 1
ATOM 1007 N N . ARG A 1 130 ? 6.769 -12.920 -3.860 1.00 78.62 130 ARG A N 1
ATOM 1008 C CA . ARG A 1 130 ? 6.555 -14.343 -3.603 1.00 78.62 130 ARG A CA 1
ATOM 1009 C C . ARG A 1 130 ? 6.840 -15.151 -4.871 1.00 78.62 130 ARG A C 1
ATOM 1011 O O . ARG A 1 130 ? 7.137 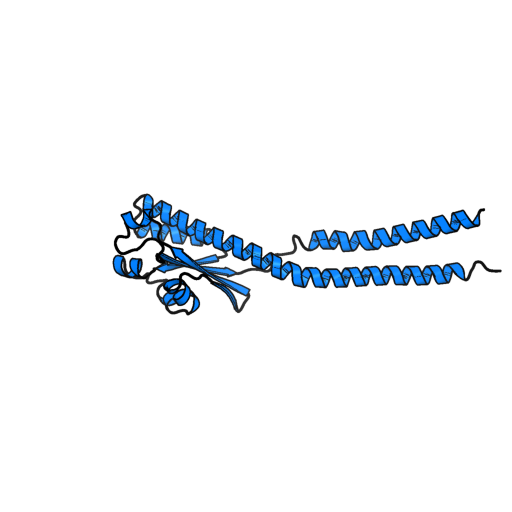-14.590 -5.931 1.00 78.62 130 ARG A O 1
ATOM 1018 N N . ALA A 1 131 ? 6.784 -16.476 -4.741 1.00 64.00 131 ALA A N 1
ATOM 1019 C CA . ALA A 1 131 ? 6.802 -17.372 -5.891 1.00 64.00 131 ALA A CA 1
ATOM 1020 C C . ALA A 1 131 ? 5.739 -16.943 -6.928 1.00 64.00 131 ALA A C 1
ATOM 1022 O O . ALA A 1 131 ? 4.747 -16.295 -6.591 1.00 64.00 131 ALA A O 1
ATOM 1023 N N . ASP A 1 132 ? 5.988 -17.253 -8.201 1.00 68.31 132 ASP A N 1
ATOM 1024 C CA . ASP A 1 132 ? 5.044 -17.051 -9.315 1.00 68.31 132 ASP A CA 1
ATOM 1025 C C . ASP A 1 132 ? 4.774 -15.596 -9.739 1.00 68.31 132 ASP A C 1
ATOM 1027 O O . ASP A 1 132 ? 3.805 -15.302 -10.440 1.00 68.31 132 ASP A O 1
ATOM 1031 N N . GLY A 1 133 ? 5.653 -14.658 -9.365 1.00 70.88 133 GLY A N 1
ATOM 1032 C CA . GLY A 1 133 ? 5.507 -13.249 -9.755 1.00 70.88 133 GLY A CA 1
ATOM 1033 C C . GLY A 1 133 ? 4.372 -12.532 -9.017 1.00 70.88 133 GLY A C 1
ATOM 1034 O O . GLY A 1 133 ? 3.932 -11.460 -9.439 1.00 70.88 133 GLY A O 1
ATOM 1035 N N . LEU A 1 134 ? 3.910 -13.113 -7.908 1.00 79.56 134 LEU A N 1
ATOM 1036 C CA . LEU A 1 134 ? 3.003 -12.465 -6.977 1.00 79.56 134 LEU A CA 1
ATOM 1037 C C . LEU A 1 134 ? 3.785 -11.438 -6.161 1.00 79.56 134 LEU A C 1
ATOM 1039 O O . LEU A 1 134 ? 4.732 -11.773 -5.444 1.00 79.56 134 LEU A O 1
ATOM 1043 N N . ARG A 1 135 ? 3.394 -10.171 -6.262 1.00 81.31 135 ARG A N 1
ATOM 1044 C CA . ARG A 1 135 ? 3.966 -9.112 -5.439 1.00 81.31 135 ARG A CA 1
ATOM 1045 C C . ARG A 1 135 ? 3.113 -8.928 -4.202 1.00 81.31 135 ARG A C 1
ATOM 1047 O O . ARG A 1 135 ? 1.909 -8.716 -4.316 1.00 81.31 135 ARG A O 1
ATOM 1054 N N . ARG A 1 136 ? 3.746 -8.975 -3.038 1.00 87.00 136 ARG A N 1
ATOM 1055 C CA . ARG A 1 136 ? 3.079 -8.881 -1.746 1.00 87.00 136 ARG A CA 1
ATOM 1056 C C . ARG A 1 136 ? 3.610 -7.703 -0.958 1.00 87.00 136 ARG A C 1
ATOM 1058 O O . ARG A 1 136 ? 4.824 -7.537 -0.841 1.00 87.00 136 ARG A O 1
ATOM 1065 N N . SER A 1 137 ? 2.699 -6.932 -0.387 1.00 86.69 137 SER A N 1
ATOM 1066 C CA . SER A 1 137 ? 3.041 -5.730 0.360 1.00 86.69 137 SER A CA 1
ATOM 1067 C C . SER A 1 137 ? 2.247 -5.645 1.638 1.00 86.69 137 SER A C 1
ATOM 1069 O O . SER A 1 137 ? 1.031 -5.798 1.645 1.00 86.69 137 SER A O 1
ATOM 1071 N N . VAL A 1 138 ? 2.969 -5.395 2.716 1.00 90.94 138 VAL A N 1
ATOM 1072 C CA . VAL A 1 138 ? 2.487 -5.343 4.086 1.00 90.94 138 VAL A CA 1
ATOM 1073 C C . VAL A 1 138 ? 2.740 -3.927 4.571 1.00 90.94 138 VAL A C 1
ATOM 1075 O O . VAL A 1 138 ? 3.892 -3.541 4.772 1.00 90.94 138 VAL A O 1
ATOM 1078 N N . LEU A 1 139 ? 1.680 -3.135 4.714 1.00 90.31 139 LEU A N 1
ATOM 1079 C CA . LEU A 1 139 ? 1.780 -1.735 5.112 1.00 90.31 139 LEU A CA 1
ATOM 1080 C C . LEU A 1 139 ? 1.040 -1.483 6.432 1.00 90.31 139 LEU A C 1
ATOM 1082 O O . LEU A 1 139 ? -0.167 -1.722 6.510 1.00 90.31 139 LEU A O 1
ATOM 1086 N N . PRO A 1 140 ? 1.738 -1.002 7.473 1.00 91.38 140 PRO A N 1
ATOM 1087 C CA . PRO A 1 140 ? 1.115 -0.618 8.726 1.00 91.38 140 PRO A CA 1
ATOM 1088 C C . PRO A 1 140 ? 0.426 0.738 8.588 1.00 91.38 140 PRO A C 1
ATOM 1090 O O . PRO A 1 140 ? 0.976 1.692 8.042 1.00 91.38 140 PRO A O 1
ATOM 1093 N N . VAL A 1 141 ? -0.770 0.817 9.147 1.00 89.69 141 VAL A N 1
ATOM 1094 C CA . VAL A 1 141 ? -1.600 2.012 9.244 1.00 89.69 141 VAL A CA 1
ATOM 1095 C C . VAL A 1 141 ? -1.641 2.426 10.703 1.00 89.69 141 VAL A C 1
ATOM 1097 O O . VAL A 1 141 ? -1.843 1.585 11.577 1.00 89.69 141 VAL A O 1
ATOM 1100 N N . ARG A 1 142 ? -1.449 3.715 10.980 1.00 90.50 142 ARG A N 1
ATOM 1101 C CA . ARG A 1 142 ? -1.362 4.242 12.347 1.00 90.50 142 ARG A CA 1
ATOM 1102 C C . ARG A 1 142 ? -2.593 5.056 12.717 1.00 90.50 142 ARG A C 1
ATOM 1104 O O . ARG A 1 142 ? -3.201 5.697 11.862 1.00 90.50 142 ARG A O 1
ATOM 1111 N N . PHE A 1 143 ? -2.928 5.070 14.002 1.00 90.38 143 PHE A N 1
ATOM 1112 C CA . PHE A 1 143 ? -3.962 5.957 14.518 1.00 90.38 143 PHE A CA 1
ATOM 1113 C C . PHE A 1 143 ? -3.532 7.420 14.409 1.00 90.38 143 PHE A C 1
ATOM 1115 O O . PHE A 1 143 ? -2.428 7.798 14.811 1.00 90.38 143 PHE A O 1
ATOM 1122 N N . ARG A 1 144 ? -4.438 8.253 13.896 1.00 88.69 144 ARG A N 1
ATOM 1123 C CA . ARG A 1 144 ? -4.335 9.718 13.924 1.00 88.69 144 ARG A CA 1
ATOM 1124 C C . ARG A 1 144 ? -4.989 10.256 15.195 1.00 88.69 144 ARG A C 1
ATOM 1126 O O . ARG A 1 144 ? -5.777 9.548 15.818 1.00 88.69 144 ARG A O 1
ATOM 1133 N N . GLY A 1 145 ? -4.720 11.516 15.544 1.00 86.88 145 GLY A N 1
ATOM 1134 C CA . GLY A 1 145 ? -5.370 12.171 16.691 1.00 86.88 145 GLY A CA 1
ATOM 1135 C C . GLY A 1 145 ? -6.898 12.067 16.631 1.00 86.88 145 GLY A C 1
ATOM 1136 O O . GLY A 1 145 ? -7.530 11.638 17.590 1.00 86.88 145 GLY A O 1
ATOM 1137 N N . ASP A 1 146 ? -7.476 12.315 15.455 1.00 86.50 146 ASP A N 1
ATOM 1138 C CA . ASP A 1 146 ? -8.918 12.211 15.209 1.00 86.50 146 ASP A CA 1
ATOM 1139 C C . ASP A 1 146 ? -9.496 10.800 15.420 1.00 86.50 146 ASP A C 1
ATOM 1141 O O . ASP A 1 146 ? -10.691 10.657 15.668 1.00 86.50 146 ASP A O 1
ATOM 1145 N N . CYS A 1 147 ? -8.685 9.743 15.318 1.00 87.25 147 CYS A N 1
ATOM 1146 C CA . CYS A 1 147 ? -9.155 8.370 15.516 1.00 87.25 147 CYS A CA 1
ATOM 1147 C C . CYS A 1 147 ? -9.515 8.088 16.982 1.00 87.25 147 CYS A C 1
ATOM 1149 O O . CYS A 1 147 ? -10.371 7.246 17.259 1.00 87.25 147 CYS A O 1
ATOM 1151 N N . LEU A 1 148 ? -8.892 8.811 17.915 1.00 89.06 148 LEU A N 1
ATOM 1152 C CA . LEU A 1 148 ? -9.054 8.606 19.354 1.00 89.06 148 LEU A CA 1
ATOM 1153 C C . LEU A 1 148 ? -10.445 9.000 19.866 1.00 89.06 148 LEU A C 1
ATOM 1155 O O . LEU A 1 148 ? -10.825 8.607 20.963 1.00 89.06 148 LEU A O 1
ATOM 1159 N N . GLY A 1 149 ? -11.233 9.722 19.061 1.00 86.81 149 GLY A N 1
ATOM 1160 C CA . GLY A 1 149 ? -12.618 10.048 19.402 1.00 86.81 149 GLY A CA 1
ATOM 1161 C C . GLY A 1 149 ? -13.539 8.824 19.480 1.00 86.81 149 GLY A C 1
ATOM 1162 O O . GLY A 1 149 ? -14.515 8.850 20.219 1.00 86.81 149 GLY A O 1
ATOM 1163 N N . CYS A 1 150 ? -13.232 7.752 18.739 1.00 86.00 150 CYS A N 1
ATOM 1164 C CA . CYS A 1 150 ? -14.005 6.498 18.741 1.00 86.00 150 CYS A CA 1
ATOM 1165 C C . CYS A 1 150 ? -13.177 5.284 19.211 1.00 86.00 150 CYS A C 1
ATOM 1167 O O . CYS A 1 150 ? -13.728 4.285 19.679 1.00 86.00 150 CYS A O 1
ATOM 1169 N N . HIS A 1 151 ? -11.849 5.356 19.099 1.00 87.69 151 HIS A N 1
ATOM 1170 C CA . HIS A 1 151 ? -10.923 4.299 19.502 1.00 87.69 151 HIS A CA 1
ATOM 1171 C C . HIS A 1 151 ? -10.250 4.650 20.829 1.00 87.69 151 HIS A C 1
ATOM 1173 O O . HIS A 1 151 ? -9.096 5.066 20.863 1.00 87.69 151 HIS A O 1
ATOM 1179 N N . THR A 1 152 ? -10.983 4.504 21.932 1.00 85.31 152 THR A N 1
ATOM 1180 C CA . THR A 1 152 ? -10.554 4.972 23.262 1.00 85.31 152 THR A CA 1
ATOM 1181 C C . THR A 1 152 ? -9.435 4.143 23.891 1.00 85.31 152 THR A C 1
ATOM 1183 O O . THR A 1 152 ? -8.761 4.631 24.790 1.00 85.31 152 THR A O 1
ATOM 1186 N N . HIS A 1 153 ? -9.224 2.905 23.432 1.00 85.44 153 HIS A N 1
ATOM 1187 C CA . HIS A 1 153 ? -8.109 2.052 23.869 1.00 85.44 153 HIS A CA 1
ATOM 1188 C C . HIS A 1 153 ? -6.839 2.238 23.028 1.00 85.44 153 HIS A C 1
ATOM 1190 O O . HIS A 1 153 ? -5.831 1.596 23.297 1.00 85.44 153 HIS A O 1
ATOM 1196 N N . ALA A 1 154 ? -6.884 3.086 22.000 1.00 89.50 154 ALA A N 1
ATOM 1197 C CA . ALA A 1 154 ? -5.761 3.316 21.106 1.00 89.50 154 ALA A CA 1
ATOM 1198 C C . ALA A 1 154 ? -4.926 4.528 21.527 1.00 89.50 154 ALA A C 1
ATOM 1200 O O . ALA A 1 154 ? -5.427 5.471 22.143 1.00 89.50 154 ALA A O 1
ATOM 1201 N N . VAL A 1 155 ? -3.662 4.545 21.104 1.00 90.44 155 VAL A N 1
ATOM 1202 C CA . VAL A 1 155 ? -2.783 5.715 21.230 1.00 90.44 155 VAL A CA 1
ATOM 1203 C C . VAL A 1 155 ? -2.450 6.278 19.848 1.00 90.44 155 VAL A C 1
ATOM 1205 O O . VAL A 1 155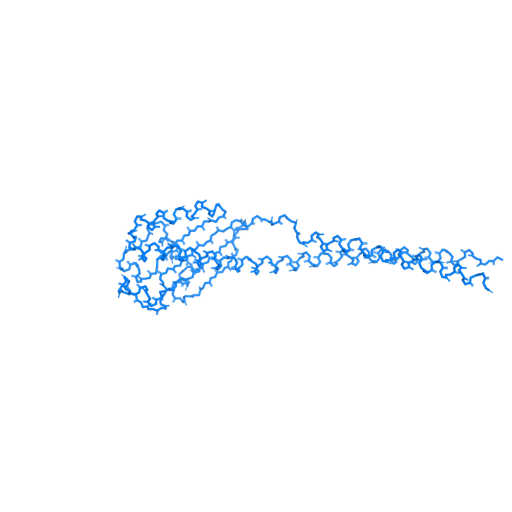 ? -2.233 5.541 18.885 1.00 90.44 155 VAL A O 1
ATOM 1208 N N . ALA A 1 156 ? -2.387 7.607 19.720 1.00 89.69 156 ALA A N 1
ATOM 1209 C CA . ALA A 1 156 ? -1.960 8.237 18.471 1.00 89.69 156 ALA A CA 1
ATOM 1210 C C . ALA A 1 156 ? -0.549 7.760 18.079 1.00 89.69 156 ALA A C 1
ATOM 1212 O O . ALA A 1 156 ? 0.369 7.747 18.897 1.00 89.69 156 ALA A O 1
ATOM 1213 N N . GLY A 1 157 ? -0.375 7.371 16.815 1.00 87.94 157 GLY A N 1
ATOM 1214 C CA . GLY A 1 157 ? 0.874 6.804 16.300 1.00 87.94 157 GLY A CA 1
ATOM 1215 C C . GLY A 1 157 ? 1.032 5.292 16.497 1.00 87.94 157 GLY A C 1
ATOM 1216 O O . GLY A 1 157 ? 1.892 4.696 15.840 1.00 87.94 157 GLY A O 1
ATOM 1217 N N . GLU A 1 158 ? 0.198 4.649 17.317 1.00 92.25 158 GLU A N 1
ATOM 1218 C CA . GLU A 1 158 ? 0.125 3.187 17.411 1.00 92.25 158 GLU A CA 1
ATOM 1219 C C . GLU A 1 158 ? -0.419 2.588 16.101 1.00 92.25 158 GLU A C 1
ATOM 1221 O O . GLU A 1 158 ? -1.186 3.231 15.378 1.00 92.25 158 GLU A O 1
ATOM 1226 N N . VAL A 1 159 ? -0.006 1.362 15.766 1.00 92.69 159 VAL A N 1
ATOM 1227 C CA . VAL A 1 159 ? -0.474 0.652 14.568 1.00 92.69 159 VAL A CA 1
ATOM 1228 C C . VAL A 1 159 ? -1.932 0.218 14.757 1.00 92.69 159 VAL A C 1
ATOM 1230 O O . VAL A 1 159 ? -2.232 -0.709 15.506 1.00 92.69 159 VAL A O 1
ATOM 1233 N N . ALA A 1 160 ? -2.835 0.872 14.030 1.00 90.94 160 ALA A N 1
ATOM 1234 C CA . ALA A 1 160 ? -4.262 0.581 14.010 1.00 90.94 160 ALA A CA 1
ATOM 1235 C C . ALA A 1 160 ? -4.569 -0.723 13.279 1.00 90.94 160 ALA A C 1
ATOM 1237 O O . ALA A 1 160 ? -5.361 -1.537 13.745 1.00 90.94 160 ALA A O 1
ATOM 1238 N N . ALA A 1 161 ? -3.944 -0.923 12.124 1.00 90.50 161 ALA A N 1
ATOM 1239 C CA . ALA A 1 161 ? -4.116 -2.109 11.304 1.00 90.50 161 ALA A CA 1
ATOM 1240 C C . ALA A 1 161 ? -2.904 -2.296 10.394 1.00 90.50 161 ALA A C 1
ATOM 1242 O O . ALA A 1 161 ? -2.123 -1.374 10.173 1.00 90.50 161 ALA A O 1
ATOM 1243 N N . VAL A 1 162 ? -2.768 -3.485 9.829 1.00 91.81 162 VAL A N 1
ATOM 1244 C CA . VAL A 1 162 ? -1.840 -3.770 8.742 1.00 91.81 162 VAL A CA 1
ATOM 1245 C C . VAL A 1 162 ? -2.651 -4.161 7.523 1.00 91.81 162 VAL A C 1
ATOM 1247 O O . VAL A 1 162 ? -3.476 -5.071 7.577 1.00 91.81 162 VAL A O 1
ATOM 1250 N N . ILE A 1 163 ? -2.418 -3.458 6.424 1.00 89.62 163 ILE A N 1
ATOM 1251 C CA . ILE A 1 163 ? -3.031 -3.747 5.137 1.00 89.62 163 ILE A CA 1
ATOM 1252 C C . ILE A 1 163 ? -2.056 -4.621 4.353 1.00 89.62 163 ILE A C 1
ATOM 1254 O O . ILE A 1 163 ? -0.937 -4.207 4.043 1.00 89.62 163 ILE A O 1
ATOM 1258 N N . VAL A 1 164 ? -2.486 -5.838 4.046 1.00 89.56 164 VAL A N 1
ATOM 1259 C CA . VAL A 1 164 ? -1.775 -6.770 3.177 1.00 89.56 164 VAL A CA 1
ATOM 1260 C C . VAL A 1 164 ? -2.397 -6.675 1.792 1.00 89.56 164 VAL A C 1
ATOM 1262 O O . VAL A 1 164 ? -3.603 -6.837 1.632 1.00 89.56 164 VAL A O 1
ATOM 1265 N N . THR A 1 165 ? -1.574 -6.395 0.788 1.00 86.44 165 THR A N 1
ATOM 1266 C CA . THR A 1 165 ? -1.986 -6.394 -0.616 1.00 86.44 165 THR A CA 1
ATOM 1267 C C . THR A 1 165 ? -1.173 -7.405 -1.395 1.00 86.44 165 THR A C 1
ATOM 1269 O O . THR A 1 165 ? 0.050 -7.475 -1.262 1.00 86.44 165 THR A O 1
ATOM 1272 N N . GLU A 1 166 ? -1.850 -8.184 -2.223 1.00 86.75 166 GLU A N 1
ATOM 1273 C CA . GLU A 1 166 ? -1.229 -9.159 -3.109 1.00 86.75 166 GLU A CA 1
ATOM 1274 C C . GLU A 1 166 ? -1.661 -8.864 -4.534 1.00 86.75 166 GLU A C 1
ATOM 1276 O O . GLU A 1 166 ? -2.849 -8.831 -4.829 1.00 86.75 166 GLU A O 1
ATOM 1281 N N . GLN A 1 167 ? -0.701 -8.613 -5.417 1.00 81.06 167 GLN A N 1
ATOM 1282 C CA . GLN A 1 167 ? -0.958 -8.243 -6.800 1.00 81.06 167 GLN A CA 1
ATOM 1283 C C . GLN A 1 167 ? -0.234 -9.198 -7.741 1.00 81.06 167 GLN A C 1
ATOM 1285 O O . GLN A 1 167 ? 0.989 -9.358 -7.670 1.00 81.06 167 GLN A O 1
ATOM 1290 N N . HIS A 1 168 ? -0.973 -9.766 -8.691 1.00 77.06 168 HIS A N 1
ATOM 1291 C CA . HIS A 1 168 ? -0.366 -10.475 -9.809 1.00 77.06 168 HIS A CA 1
ATOM 1292 C C . HIS A 1 168 ? 0.186 -9.458 -10.805 1.00 77.06 168 HIS A C 1
ATOM 1294 O O . HIS A 1 168 ? -0.545 -8.858 -11.595 1.00 77.06 168 HIS A O 1
ATOM 1300 N N . VAL A 1 169 ? 1.501 -9.253 -10.782 1.00 69.94 169 VAL A N 1
ATOM 1301 C CA . VAL A 1 169 ? 2.148 -8.376 -11.756 1.00 69.94 169 VAL A CA 1
ATOM 1302 C C . VAL A 1 169 ? 2.388 -9.187 -13.026 1.00 69.94 169 VAL A C 1
ATOM 1304 O O . VAL A 1 169 ? 3.430 -9.818 -13.202 1.00 69.94 169 VAL A O 1
ATOM 1307 N N . LYS A 1 170 ? 1.416 -9.176 -13.946 1.00 59.97 170 LYS A N 1
ATOM 1308 C CA . LYS A 1 170 ? 1.685 -9.592 -15.329 1.00 59.97 170 LYS A CA 1
ATOM 1309 C C . LYS A 1 170 ? 2.773 -8.672 -15.881 1.00 59.97 170 LYS A C 1
ATOM 1311 O O . LYS A 1 170 ? 2.680 -7.454 -15.717 1.00 59.97 170 LYS A O 1
ATOM 1316 N N . ARG A 1 171 ? 3.808 -9.241 -16.519 1.00 52.84 171 ARG A N 1
ATOM 1317 C CA . ARG A 1 171 ? 4.856 -8.456 -17.193 1.00 52.84 171 ARG A CA 1
ATOM 1318 C C . ARG A 1 171 ? 4.179 -7.364 -18.037 1.00 52.84 171 ARG A C 1
ATOM 1320 O O . ARG A 1 171 ? 3.365 -7.715 -18.893 1.00 52.84 171 ARG A O 1
ATOM 1327 N N . PRO A 1 172 ? 4.473 -6.071 -17.810 1.00 47.12 172 PRO A N 1
ATOM 1328 C CA . PRO A 1 172 ? 3.921 -5.024 -18.650 1.00 47.12 172 PRO A CA 1
ATOM 1329 C C . PRO A 1 172 ? 4.401 -5.257 -20.080 1.00 47.12 172 PRO A C 1
ATOM 1331 O O . PRO A 1 172 ? 5.607 -5.334 -20.321 1.00 47.12 172 PRO A O 1
ATOM 1334 N N . GLN A 1 173 ? 3.459 -5.383 -21.013 1.00 44.00 173 GLN A N 1
ATOM 1335 C CA . GLN A 1 173 ? 3.761 -5.423 -22.437 1.00 44.00 173 GLN A CA 1
ATOM 1336 C C . GLN A 1 173 ? 4.293 -4.040 -22.840 1.00 44.00 173 GLN A C 1
ATOM 1338 O O . GLN A 1 173 ? 3.567 -3.052 -22.803 1.00 44.00 173 GLN A O 1
ATOM 1343 N N . HIS A 1 174 ? 5.602 -3.984 -23.090 1.00 46.44 174 HIS A N 1
ATOM 1344 C CA . HIS A 1 174 ? 6.283 -3.122 -24.062 1.00 46.44 174 HIS A CA 1
ATOM 1345 C C . HIS A 1 174 ? 5.637 -1.739 -24.304 1.00 46.44 174 HIS A C 1
ATOM 1347 O O . HIS A 1 174 ? 4.838 -1.570 -25.214 1.00 46.44 174 HIS A O 1
ATOM 1353 N N . GLY A 1 175 ? 5.965 -0.731 -23.482 1.00 44.25 175 GLY A N 1
ATOM 1354 C CA . GLY A 1 175 ? 5.440 0.637 -23.680 1.00 44.25 175 GLY A CA 1
ATOM 1355 C C . GLY A 1 175 ? 6.491 1.751 -23.738 1.00 44.25 175 GLY A C 1
ATOM 1356 O O . GLY A 1 175 ? 6.346 2.702 -24.496 1.00 44.25 175 GLY A O 1
ATOM 1357 N N . LEU A 1 176 ? 7.563 1.652 -22.944 1.00 47.66 176 LEU A N 1
ATOM 1358 C CA . LEU A 1 176 ? 8.598 2.701 -22.831 1.00 47.66 176 LEU A CA 1
ATOM 1359 C C . LEU A 1 176 ? 9.991 2.240 -23.285 1.00 47.66 176 LEU A C 1
ATOM 1361 O O . LEU A 1 176 ? 10.802 3.053 -23.726 1.00 47.66 176 LEU A O 1
ATOM 1365 N N . ALA A 1 177 ? 10.268 0.936 -23.211 1.00 52.94 177 ALA A N 1
ATOM 1366 C CA . ALA A 1 177 ? 11.488 0.369 -23.777 1.00 52.94 177 ALA A CA 1
ATOM 1367 C C . ALA A 1 177 ? 11.486 0.478 -25.314 1.00 52.94 177 ALA A C 1
ATOM 1369 O O . ALA A 1 177 ? 12.521 0.783 -25.898 1.00 52.94 177 ALA A O 1
ATOM 1370 N N . ASP A 1 178 ? 10.318 0.341 -25.949 1.00 56.16 178 ASP A N 1
ATOM 1371 C CA . ASP A 1 178 ? 10.182 0.309 -27.409 1.00 56.16 178 ASP A CA 1
ATOM 1372 C C . ASP A 1 178 ? 10.498 1.643 -28.090 1.00 56.16 178 ASP A C 1
ATOM 1374 O O . ASP A 1 178 ? 11.162 1.667 -29.121 1.00 56.16 178 ASP A O 1
ATOM 1378 N N . SER A 1 179 ? 10.084 2.775 -27.523 1.00 55.00 179 SER A N 1
ATOM 1379 C CA . SER A 1 179 ? 10.334 4.093 -28.125 1.00 55.00 179 SER A CA 1
ATOM 1380 C C . SER A 1 179 ? 11.808 4.498 -28.033 1.00 55.00 179 SER A C 1
ATOM 1382 O O . SER A 1 179 ? 12.374 5.009 -28.999 1.00 55.00 179 SER A O 1
ATOM 1384 N N . THR A 1 180 ? 12.467 4.188 -26.916 1.00 61.38 180 THR A N 1
ATOM 1385 C CA . THR A 1 180 ? 13.917 4.397 -26.758 1.00 61.38 180 THR A CA 1
ATOM 1386 C C . THR A 1 180 ? 14.715 3.438 -27.654 1.00 61.38 180 THR A C 1
ATOM 1388 O O . THR A 1 180 ? 15.703 3.838 -28.270 1.00 61.38 180 THR A O 1
ATOM 1391 N N . LEU A 1 181 ? 14.245 2.193 -27.794 1.00 61.38 181 LEU A N 1
ATOM 1392 C CA . LEU A 1 181 ? 14.789 1.186 -28.706 1.00 61.38 181 LEU A CA 1
ATOM 1393 C C . LEU A 1 181 ? 14.687 1.632 -30.167 1.00 61.38 181 LEU A C 1
ATOM 1395 O O . LEU A 1 181 ? 15.676 1.538 -30.883 1.00 61.38 181 LEU A O 1
ATOM 1399 N N . LEU A 1 182 ? 13.539 2.151 -30.609 1.00 61.19 182 LEU A N 1
ATOM 1400 C CA . LEU A 1 182 ? 13.352 2.633 -31.981 1.00 61.19 182 LEU A CA 1
ATOM 1401 C C . LEU A 1 182 ? 14.320 3.770 -32.315 1.00 61.19 182 LEU A C 1
ATOM 1403 O O . LEU A 1 182 ? 14.901 3.776 -33.398 1.00 61.19 182 LEU A O 1
ATOM 1407 N N . ILE A 1 183 ? 14.556 4.687 -31.372 1.00 66.88 183 ILE A N 1
ATOM 1408 C CA . ILE A 1 183 ? 15.518 5.780 -31.551 1.00 66.88 183 ILE A CA 1
ATOM 1409 C C . ILE A 1 183 ? 16.934 5.224 -31.725 1.00 66.88 183 ILE A C 1
ATOM 1411 O O . ILE A 1 183 ? 17.621 5.618 -32.660 1.00 66.88 183 ILE A O 1
ATOM 1415 N N . TYR A 1 184 ? 17.384 4.281 -30.896 1.00 68.56 184 TYR A N 1
ATOM 1416 C CA . TYR A 1 184 ? 18.732 3.719 -31.048 1.00 68.56 184 TYR A CA 1
ATOM 1417 C C . TYR A 1 184 ? 18.866 2.787 -32.261 1.00 68.56 184 TYR A C 1
ATOM 1419 O O . TYR A 1 184 ? 19.890 2.824 -32.942 1.00 68.56 184 TYR A O 1
ATOM 1427 N N . LEU A 1 185 ? 17.832 2.003 -32.571 1.00 66.12 185 LEU A N 1
ATOM 1428 C CA . LEU A 1 185 ? 17.795 1.081 -33.706 1.00 66.12 185 LEU A CA 1
ATOM 1429 C C . LEU A 1 185 ? 17.780 1.823 -35.048 1.00 66.12 185 LEU A C 1
ATOM 1431 O O . LEU A 1 185 ? 18.376 1.335 -36.002 1.00 66.12 185 LEU A O 1
ATOM 1435 N N . TYR A 1 186 ? 17.145 2.999 -35.130 1.00 67.69 186 TYR A N 1
ATOM 1436 C CA . TYR A 1 186 ? 17.088 3.793 -36.361 1.00 67.69 186 TYR A CA 1
ATOM 1437 C C . TYR A 1 186 ? 18.130 4.918 -36.417 1.00 67.69 186 TYR A C 1
ATOM 1439 O O . TYR A 1 186 ? 18.788 5.074 -37.444 1.00 67.69 186 TYR A O 1
ATOM 1447 N N . CYS A 1 187 ? 18.348 5.693 -35.351 1.00 71.50 187 CYS A N 1
ATOM 1448 C CA . CYS A 1 187 ? 19.203 6.884 -35.428 1.00 71.50 187 CYS A CA 1
ATOM 1449 C C . CYS A 1 187 ? 20.698 6.557 -35.538 1.00 71.50 187 CYS A C 1
ATOM 1451 O O . CYS A 1 187 ? 21.397 7.245 -36.279 1.00 71.50 187 CYS A O 1
ATOM 1453 N N . LEU A 1 188 ? 21.207 5.514 -34.867 1.00 73.69 188 LEU A N 1
ATOM 1454 C CA . LEU A 1 188 ? 22.625 5.126 -34.970 1.00 73.69 188 LEU A CA 1
ATOM 1455 C C . LEU A 1 188 ? 23.028 4.668 -36.385 1.00 73.69 188 LEU A C 1
ATOM 1457 O O . LEU A 1 188 ? 24.001 5.208 -36.923 1.00 73.69 188 LEU A O 1
ATOM 1461 N N . PRO A 1 189 ? 22.313 3.727 -37.037 1.00 69.88 189 PRO A N 1
ATOM 1462 C CA . PRO A 1 189 ? 22.663 3.323 -38.395 1.00 69.88 189 PRO A CA 1
ATOM 1463 C C . PRO A 1 189 ? 22.405 4.431 -39.421 1.00 69.88 189 PRO A C 1
ATOM 1465 O O . PRO A 1 189 ? 23.201 4.575 -40.348 1.00 69.88 189 PRO A O 1
ATOM 1468 N N . VAL A 1 190 ? 21.367 5.259 -39.245 1.00 76.12 190 VAL A N 1
ATOM 1469 C CA . VAL A 1 190 ? 21.130 6.423 -40.118 1.00 76.12 190 VAL A CA 1
ATOM 1470 C C . VAL A 1 190 ? 22.259 7.447 -39.983 1.00 76.12 190 VAL A C 1
ATOM 1472 O O . VAL A 1 190 ? 22.793 7.892 -40.997 1.00 76.12 190 VAL A O 1
ATOM 1475 N N . ALA A 1 191 ? 22.697 7.775 -38.765 1.00 77.00 191 ALA A N 1
ATOM 1476 C CA . ALA A 1 191 ? 23.825 8.680 -38.543 1.00 77.00 191 ALA A CA 1
ATOM 1477 C C . ALA A 1 191 ? 25.129 8.126 -39.140 1.00 77.00 191 ALA A C 1
ATOM 1479 O O . ALA A 1 191 ? 25.864 8.859 -39.801 1.00 77.00 191 ALA A O 1
ATOM 1480 N N . SER A 1 192 ? 25.386 6.822 -38.982 1.00 74.94 192 SER A N 1
ATOM 1481 C CA . SER A 1 192 ? 26.534 6.136 -39.591 1.00 74.94 192 SER A CA 1
ATOM 1482 C C . SER A 1 192 ? 26.499 6.199 -41.126 1.00 74.94 192 SER A C 1
ATOM 1484 O O . SER A 1 192 ? 27.507 6.511 -41.768 1.00 74.94 192 SER A O 1
ATOM 1486 N N . LEU A 1 193 ? 25.322 5.987 -41.726 1.00 77.00 193 LEU A N 1
ATOM 1487 C CA . LEU A 1 193 ? 25.109 6.084 -43.171 1.00 77.00 193 LEU A CA 1
ATOM 1488 C C . LEU A 1 193 ? 25.327 7.515 -43.688 1.00 77.00 193 LEU A C 1
ATOM 1490 O O . LEU A 1 193 ? 25.997 7.704 -44.704 1.00 77.00 193 LEU A O 1
ATOM 1494 N N . LEU A 1 194 ? 24.809 8.526 -42.985 1.00 78.56 194 LEU A N 1
ATOM 1495 C CA . LEU A 1 194 ? 24.998 9.937 -43.335 1.00 78.56 194 LEU A CA 1
ATOM 1496 C C . LEU A 1 194 ? 26.473 10.345 -43.253 1.00 78.56 194 LEU A C 1
ATOM 1498 O O . LEU A 1 194 ? 26.980 10.991 -44.173 1.00 78.56 194 LEU A O 1
ATOM 1502 N N . LEU A 1 195 ? 27.189 9.909 -42.210 1.00 79.81 195 LEU A N 1
ATOM 1503 C CA . LEU A 1 195 ? 28.627 10.150 -42.072 1.00 79.81 195 LEU A CA 1
ATOM 1504 C C . LEU A 1 195 ? 29.413 9.517 -43.233 1.00 79.81 195 LEU A C 1
ATOM 1506 O O . LEU A 1 195 ? 30.319 10.134 -43.797 1.00 79.81 195 LEU A O 1
ATOM 1510 N N . TYR A 1 196 ? 29.038 8.296 -43.626 1.00 78.69 196 TYR A N 1
ATOM 1511 C CA . TYR A 1 196 ? 29.634 7.594 -44.761 1.00 78.69 196 TYR A CA 1
ATOM 1512 C C . TYR A 1 196 ? 29.407 8.332 -46.088 1.00 78.69 196 TYR A C 1
ATOM 1514 O O . TYR A 1 196 ? 30.346 8.501 -46.875 1.00 78.69 196 TYR A O 1
ATOM 1522 N N . LEU A 1 197 ? 28.178 8.791 -46.341 1.00 78.44 197 LEU A N 1
ATOM 1523 C CA . LEU A 1 197 ? 27.836 9.554 -47.542 1.00 78.44 197 LEU A CA 1
ATOM 1524 C C . LEU A 1 197 ? 28.581 10.895 -47.584 1.00 78.44 197 LEU A C 1
ATOM 1526 O O . LEU A 1 197 ? 29.158 11.234 -48.618 1.00 78.44 197 LEU A O 1
ATOM 1530 N N . ALA A 1 198 ? 28.656 11.612 -46.460 1.00 76.38 198 ALA A N 1
ATOM 1531 C CA . ALA A 1 198 ? 29.408 12.861 -46.345 1.00 76.38 198 ALA A CA 1
ATOM 1532 C C . ALA A 1 198 ? 30.907 12.661 -46.632 1.00 76.38 198 ALA A C 1
ATOM 1534 O O . ALA A 1 198 ? 31.499 13.415 -47.408 1.00 76.38 198 ALA A O 1
ATOM 1535 N N . TYR A 1 199 ? 31.513 11.599 -46.087 1.00 80.06 199 TYR A N 1
ATOM 1536 C CA . TYR A 1 199 ? 32.905 11.242 -46.372 1.00 80.06 199 TYR A CA 1
ATOM 1537 C C . TYR A 1 199 ? 33.130 10.939 -47.862 1.00 80.06 199 TYR A C 1
ATOM 1539 O O . TYR A 1 199 ? 34.080 11.439 -48.467 1.00 80.06 199 TYR A O 1
ATOM 1547 N N . ARG A 1 200 ? 32.238 10.157 -48.485 1.00 78.25 200 ARG A N 1
ATOM 1548 C CA . ARG A 1 200 ? 32.306 9.810 -49.915 1.00 78.25 200 ARG A CA 1
ATOM 1549 C C . ARG A 1 200 ? 32.188 11.032 -50.823 1.00 78.25 200 ARG A C 1
ATOM 1551 O O . ARG A 1 200 ? 32.997 11.175 -51.738 1.00 78.25 200 ARG A O 1
ATOM 1558 N N . LEU A 1 201 ? 31.216 11.904 -50.569 1.00 76.69 201 LEU A N 1
ATOM 1559 C CA . LEU A 1 201 ? 30.994 13.121 -51.353 1.00 76.69 201 LEU A CA 1
ATOM 1560 C C . LEU A 1 201 ? 32.155 14.113 -51.186 1.00 76.69 201 LEU A C 1
ATOM 1562 O O . LEU A 1 201 ? 32.620 14.696 -52.164 1.00 76.69 201 LEU A O 1
ATOM 1566 N N . GLY A 1 202 ? 32.688 14.251 -49.969 1.00 71.75 202 GLY A N 1
ATOM 1567 C CA . GLY A 1 202 ? 33.866 15.077 -49.696 1.00 71.75 202 GLY A CA 1
ATOM 1568 C C . GLY A 1 202 ? 35.172 14.523 -50.281 1.00 71.75 202 GLY A C 1
ATOM 1569 O O . GLY A 1 202 ? 36.098 15.290 -50.549 1.00 71.75 202 GLY A O 1
ATOM 1570 N N . ALA A 1 203 ? 35.273 13.207 -50.486 1.00 65.75 203 ALA A N 1
ATOM 1571 C CA . ALA A 1 203 ? 36.389 12.580 -51.194 1.00 65.75 203 ALA A CA 1
ATOM 1572 C C . ALA A 1 203 ? 36.264 12.733 -52.720 1.00 65.75 203 ALA A C 1
ATOM 1574 O O . ALA A 1 203 ? 37.271 12.950 -53.386 1.00 65.75 203 ALA A O 1
ATOM 1575 N N . ALA A 1 204 ? 35.043 12.680 -53.267 1.00 63.25 204 ALA A N 1
ATOM 1576 C CA . ALA A 1 204 ? 34.785 12.920 -54.688 1.00 63.25 204 ALA A CA 1
ATOM 1577 C C . ALA A 1 204 ? 35.124 14.366 -55.093 1.00 63.25 204 ALA A C 1
ATOM 1579 O O . ALA A 1 204 ? 35.891 14.569 -56.028 1.00 63.25 204 ALA A O 1
ATOM 1580 N N . ARG A 1 205 ? 34.671 15.362 -54.315 1.00 60.88 205 ARG A N 1
ATOM 1581 C CA . ARG A 1 205 ? 34.947 16.792 -54.571 1.00 60.88 205 ARG A CA 1
ATOM 1582 C C . ARG A 1 205 ? 36.424 17.187 -54.466 1.00 60.88 205 ARG A C 1
ATOM 1584 O O . ARG A 1 205 ? 36.836 18.173 -55.061 1.00 60.88 205 ARG A O 1
ATOM 1591 N N . ARG A 1 206 ? 37.228 16.446 -53.696 1.00 57.38 206 ARG A N 1
ATOM 1592 C CA . ARG A 1 206 ? 38.683 16.665 -53.585 1.00 57.38 206 ARG A CA 1
ATOM 1593 C C . ARG A 1 206 ? 39.490 16.024 -54.713 1.00 57.38 206 ARG A C 1
ATOM 1595 O O . ARG A 1 206 ? 40.666 16.324 -54.824 1.00 57.38 206 ARG A O 1
ATOM 1602 N N . GLY A 1 207 ? 38.886 15.143 -55.512 1.00 53.34 207 GLY A N 1
ATOM 1603 C CA . GLY A 1 207 ? 39.532 14.535 -56.678 1.00 53.34 207 GLY A CA 1
ATOM 1604 C C . GLY A 1 207 ? 39.336 15.309 -57.986 1.00 53.34 207 GLY A C 1
ATOM 1605 O O . GLY A 1 207 ? 39.867 14.873 -59.004 1.00 53.34 207 GLY A O 1
ATOM 1606 N N . GLU A 1 208 ? 38.559 16.397 -57.963 1.00 49.66 208 GLU A N 1
ATOM 1607 C CA . GLU A 1 208 ? 38.265 17.281 -59.106 1.00 49.66 208 GLU A CA 1
ATOM 1608 C C . GLU A 1 208 ? 38.992 18.641 -59.028 1.00 49.66 208 GLU A C 1
ATOM 1610 O O . GLU A 1 208 ? 38.858 19.452 -59.940 1.00 49.66 208 GLU A O 1
ATOM 1615 N N . ARG A 1 209 ? 39.756 18.893 -57.956 1.00 43.59 209 ARG A N 1
ATOM 1616 C CA . ARG A 1 209 ? 40.719 20.002 -57.852 1.00 43.59 209 ARG A CA 1
ATOM 1617 C C . ARG A 1 209 ? 42.131 19.457 -57.987 1.00 43.59 209 ARG A C 1
ATOM 1619 O O . ARG A 1 209 ? 42.965 20.188 -58.553 1.00 43.59 209 ARG A O 1
#